Protein AF-A0A843SFL8-F1 (afdb_monomer)

Mean predicted aligned error: 8.89 Å

Sequence (224 aa):
MARTELTMVTLIDLFHKMEDGGISAPAYTRAFVWNKSRIVDLLESIYQGYPIGTILVVEGIPDQFETADVNLSRFPRLKETQYDRYSTLWVIDGLQRLIALYGSLKGDYTDMEVYFDLRQDRFLQKTRAVSDDSVVKMSSLFDYVKFMGLQEKFFQSEHSADLVGSLNQLHRAFIEYQIPLQVVRDVDMNEAVNVFARLNKSGLALSRQEIERAKNQPDPKKPS

Structure (mmCIF, N/CA/C/O backbone):
data_AF-A0A843SFL8-F1
#
_entry.id   AF-A0A843SFL8-F1
#
loop_
_atom_site.group_PDB
_atom_site.id
_atom_site.type_symbol
_atom_site.label_atom_id
_atom_site.label_alt_id
_atom_site.label_comp_id
_atom_site.label_asym_id
_atom_site.label_entity_id
_atom_site.label_seq_id
_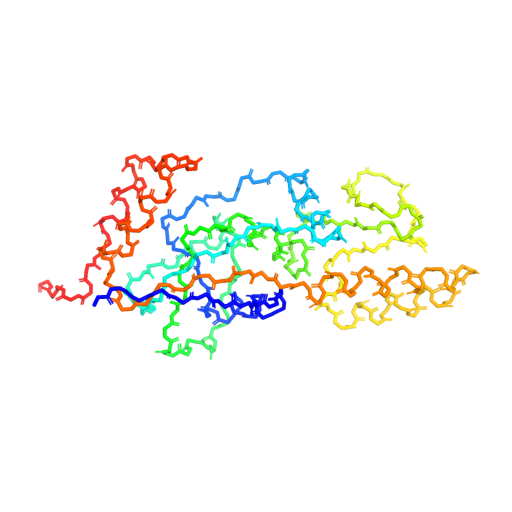atom_site.pdbx_PDB_ins_code
_atom_site.Cartn_x
_atom_site.Cartn_y
_atom_site.Cartn_z
_atom_site.occupancy
_atom_site.B_iso_or_equiv
_atom_site.auth_seq_id
_atom_site.auth_comp_id
_atom_site.auth_asym_id
_atom_site.auth_atom_id
_atom_site.pdbx_PDB_model_num
ATOM 1 N N . MET A 1 1 ? 10.259 -12.736 -28.302 1.00 65.81 1 MET A N 1
ATOM 2 C CA . MET A 1 1 ? 9.042 -11.905 -28.440 1.00 65.81 1 MET A CA 1
ATOM 3 C C . MET A 1 1 ? 8.551 -11.649 -27.037 1.00 65.81 1 MET A C 1
ATOM 5 O O . MET A 1 1 ? 8.507 -12.615 -26.285 1.00 65.81 1 MET A O 1
ATOM 9 N N . ALA A 1 2 ? 8.209 -10.403 -26.706 1.00 78.75 2 ALA A N 1
ATOM 10 C CA . ALA A 1 2 ? 7.705 -10.052 -25.384 1.00 78.75 2 ALA A CA 1
ATOM 11 C C . ALA A 1 2 ? 6.539 -10.965 -24.984 1.00 78.75 2 ALA A C 1
ATOM 13 O O . ALA A 1 2 ? 5.597 -11.152 -25.764 1.00 78.75 2 ALA A O 1
ATOM 14 N N . ARG A 1 3 ? 6.602 -11.521 -23.776 1.00 86.19 3 ARG A N 1
ATOM 15 C CA . ARG A 1 3 ? 5.526 -12.335 -23.212 1.00 86.19 3 ARG A CA 1
ATOM 16 C C . ARG A 1 3 ? 4.860 -11.565 -22.088 1.00 86.19 3 ARG A C 1
ATOM 18 O O . ARG A 1 3 ? 5.530 -10.907 -21.300 1.00 86.19 3 ARG A O 1
ATOM 25 N N . THR A 1 4 ? 3.538 -11.631 -22.016 1.00 88.88 4 THR A N 1
ATOM 26 C CA . THR A 1 4 ? 2.779 -10.962 -20.960 1.00 88.88 4 THR A CA 1
ATOM 27 C C . THR A 1 4 ? 1.970 -11.976 -20.179 1.00 88.88 4 THR A C 1
ATOM 29 O O . THR A 1 4 ? 1.253 -12.788 -20.761 1.00 88.88 4 THR A O 1
ATOM 32 N N . GLU A 1 5 ? 2.088 -11.909 -18.860 1.00 93.00 5 GLU A N 1
ATOM 33 C CA . GLU A 1 5 ? 1.397 -12.772 -17.911 1.00 93.00 5 GLU A CA 1
ATOM 34 C C . GLU A 1 5 ? 0.593 -11.900 -16.946 1.00 93.00 5 GLU A C 1
ATOM 36 O O . GLU A 1 5 ? 1.032 -10.816 -16.568 1.00 93.00 5 GLU A O 1
ATOM 41 N N . LEU A 1 6 ? -0.600 -12.355 -16.569 1.00 94.75 6 LEU A N 1
ATOM 42 C CA . LEU A 1 6 ? -1.435 -11.694 -15.571 1.00 94.75 6 LEU A CA 1
ATOM 43 C C . LEU A 1 6 ? -1.551 -12.612 -14.362 1.00 94.75 6 LEU A C 1
ATOM 45 O O . LEU A 1 6 ? -1.956 -13.766 -14.501 1.00 94.75 6 LEU A O 1
ATOM 49 N N . THR A 1 7 ? -1.205 -12.099 -13.188 1.00 95.19 7 THR A N 1
ATOM 50 C CA . THR A 1 7 ? -1.311 -12.823 -11.920 1.00 95.19 7 THR A CA 1
ATOM 51 C C . THR A 1 7 ? -2.115 -11.998 -10.921 1.00 95.19 7 THR A C 1
ATOM 53 O O . THR A 1 7 ? -2.245 -10.784 -11.071 1.00 95.19 7 THR A O 1
ATOM 56 N N . MET A 1 8 ? -2.680 -12.653 -9.910 1.00 96.56 8 MET A N 1
ATOM 57 C CA . MET A 1 8 ? -3.305 -11.980 -8.772 1.00 96.56 8 MET A CA 1
ATOM 58 C C . MET A 1 8 ? -2.350 -12.070 -7.587 1.00 96.56 8 MET A C 1
ATOM 60 O O . MET A 1 8 ? -1.875 -13.160 -7.268 1.00 96.56 8 MET A O 1
ATOM 64 N N . VAL A 1 9 ? -2.060 -10.939 -6.949 1.00 97.06 9 VAL A N 1
ATOM 65 C CA . VAL A 1 9 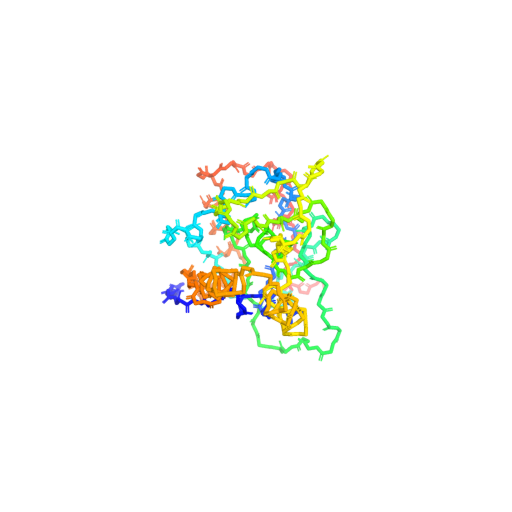? -1.132 -10.861 -5.811 1.00 97.06 9 VAL A CA 1
ATOM 66 C C . VAL A 1 9 ? -1.781 -10.143 -4.641 1.00 97.06 9 VAL A C 1
ATOM 68 O O . VAL A 1 9 ? -2.535 -9.191 -4.838 1.00 97.06 9 VAL A O 1
ATOM 71 N N . THR A 1 10 ? -1.492 -10.588 -3.421 1.00 97.94 10 THR A N 1
ATOM 72 C CA . THR A 1 10 ? -1.982 -9.912 -2.216 1.00 97.94 10 THR A CA 1
ATOM 73 C C . THR A 1 10 ? -1.173 -8.645 -1.928 1.00 97.94 10 THR A C 1
ATOM 75 O O . THR A 1 10 ? -0.044 -8.479 -2.403 1.00 97.94 10 THR A O 1
ATOM 78 N N . LEU A 1 11 ? -1.731 -7.748 -1.109 1.00 97.31 11 LEU A N 1
ATOM 79 C CA . LEU A 1 11 ? -1.004 -6.569 -0.628 1.00 97.31 11 LEU A CA 1
ATOM 80 C C . LEU A 1 11 ? 0.266 -6.949 0.143 1.00 97.31 11 LEU A C 1
ATOM 82 O O . LEU A 1 11 ? 1.311 -6.334 -0.058 1.00 97.31 11 LEU A O 1
ATOM 86 N N . ILE A 1 12 ? 0.200 -7.984 0.988 1.00 95.44 12 ILE A N 1
ATOM 87 C CA . ILE A 1 12 ? 1.350 -8.416 1.787 1.00 95.44 12 ILE A CA 1
ATOM 88 C C . ILE A 1 12 ? 2.483 -8.967 0.907 1.00 95.44 12 ILE A C 1
ATOM 90 O O . ILE A 1 12 ? 3.642 -8.625 1.144 1.00 95.44 12 ILE A O 1
ATOM 94 N N . ASP A 1 13 ? 2.161 -9.730 -0.145 1.00 95.31 13 ASP A N 1
ATOM 95 C CA . ASP A 1 13 ? 3.156 -10.236 -1.102 1.00 95.31 13 ASP A CA 1
ATOM 96 C C . ASP A 1 13 ? 3.835 -9.092 -1.857 1.00 95.31 13 ASP A C 1
ATOM 98 O O . ASP A 1 13 ? 5.056 -9.091 -2.023 1.00 95.31 13 ASP A O 1
ATOM 102 N N . LEU A 1 14 ? 3.057 -8.095 -2.294 1.00 94.75 14 LEU A N 1
ATOM 103 C CA . LEU A 1 14 ? 3.595 -6.896 -2.933 1.00 94.75 14 LEU 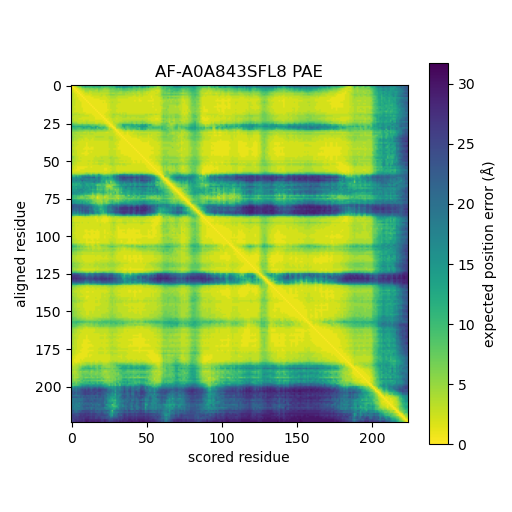A CA 1
ATOM 104 C C . LEU A 1 14 ? 4.522 -6.133 -1.989 1.00 94.75 14 LEU A C 1
ATOM 106 O O . LEU A 1 14 ? 5.618 -5.757 -2.393 1.00 94.75 14 LEU A O 1
ATOM 110 N N . PHE A 1 15 ? 4.124 -5.934 -0.733 1.00 94.06 15 PHE A N 1
ATOM 111 C CA . PHE A 1 15 ? 4.954 -5.216 0.229 1.00 94.06 15 PHE A CA 1
ATOM 112 C C . PHE A 1 15 ? 6.255 -5.952 0.547 1.00 94.06 15 PHE A C 1
ATOM 114 O O . PHE A 1 15 ? 7.294 -5.305 0.630 1.00 94.06 15 PHE A O 1
ATOM 121 N N . HIS A 1 16 ? 6.230 -7.282 0.679 1.00 91.38 16 HIS A N 1
ATOM 122 C CA . HIS A 1 16 ? 7.461 -8.063 0.829 1.00 91.38 16 HIS A CA 1
ATOM 123 C C . HIS A 1 16 ? 8.378 -7.902 -0.383 1.00 91.38 16 HIS A C 1
ATOM 125 O O . HIS A 1 16 ? 9.545 -7.569 -0.199 1.00 91.38 16 HIS A O 1
ATOM 131 N N . LYS A 1 17 ? 7.826 -8.001 -1.600 1.00 90.88 17 LYS A N 1
ATOM 132 C CA . LYS A 1 17 ? 8.580 -7.783 -2.843 1.00 90.88 17 LYS A CA 1
ATOM 133 C C . LYS A 1 17 ? 9.190 -6.385 -2.946 1.00 90.88 17 LYS A C 1
ATOM 135 O O . LYS A 1 17 ? 10.241 -6.207 -3.547 1.00 90.88 17 LYS A O 1
ATOM 140 N N . MET A 1 18 ? 8.527 -5.368 -2.402 1.00 90.44 18 MET A N 1
ATOM 141 C CA . MET A 1 18 ? 9.092 -4.018 -2.352 1.00 90.44 18 MET A CA 1
ATOM 142 C C . MET A 1 18 ? 10.256 -3.934 -1.356 1.00 90.44 18 MET A C 1
ATOM 144 O O . MET A 1 18 ? 11.262 -3.295 -1.642 1.00 90.44 18 MET A O 1
ATOM 148 N N . GLU A 1 19 ? 10.127 -4.559 -0.183 1.00 87.44 19 GLU A N 1
ATOM 149 C CA . GLU A 1 19 ? 11.144 -4.534 0.879 1.00 87.44 19 GLU A CA 1
ATOM 150 C C . GLU A 1 19 ? 12.399 -5.360 0.550 1.00 87.44 19 GLU A C 1
ATOM 152 O O . GLU A 1 19 ? 13.490 -5.023 1.019 1.00 87.44 19 GLU A O 1
ATOM 157 N N . ASP A 1 20 ? 12.247 -6.446 -0.214 1.00 84.69 20 ASP A N 1
ATOM 158 C CA . ASP A 1 20 ? 13.337 -7.347 -0.615 1.00 84.69 20 ASP A CA 1
ATOM 159 C C . ASP A 1 20 ? 13.948 -7.020 -1.992 1.00 84.69 20 ASP A C 1
ATOM 161 O O . ASP A 1 20 ? 15.005 -7.542 -2.328 1.00 84.69 20 ASP A O 1
ATOM 165 N N . GLY A 1 21 ? 13.338 -6.115 -2.766 1.00 81.75 21 GLY A N 1
ATOM 166 C CA . GLY A 1 21 ? 13.818 -5.718 -4.096 1.00 81.75 21 GLY A CA 1
ATOM 167 C C . GLY A 1 21 ? 13.339 -6.593 -5.252 1.00 81.75 21 GLY A C 1
ATOM 168 O O . GLY A 1 21 ? 13.756 -6.385 -6.395 1.00 81.75 21 GLY A O 1
ATOM 169 N N . GLY A 1 22 ? 12.426 -7.532 -4.996 1.00 87.06 22 GLY A N 1
ATOM 170 C CA . GLY A 1 22 ? 11.709 -8.272 -6.028 1.00 87.06 22 GLY A CA 1
ATOM 171 C C . GLY A 1 22 ? 10.821 -7.378 -6.902 1.00 87.06 22 GLY A C 1
ATOM 172 O O . GLY A 1 22 ? 10.576 -7.712 -8.060 1.00 87.06 22 GLY A O 1
ATOM 173 N N . ILE A 1 23 ? 10.364 -6.232 -6.385 1.00 89.56 23 ILE A N 1
ATOM 174 C CA . ILE A 1 23 ? 9.743 -5.136 -7.139 1.00 89.56 23 ILE A CA 1
ATOM 175 C C . ILE A 1 23 ? 10.489 -3.840 -6.824 1.00 89.56 23 ILE A C 1
ATOM 177 O O . ILE A 1 23 ? 10.683 -3.522 -5.655 1.00 89.56 23 ILE A O 1
ATOM 181 N N . SER A 1 24 ? 10.817 -3.055 -7.854 1.00 86.50 24 SER A N 1
ATOM 182 C CA . SER A 1 24 ? 11.538 -1.785 -7.706 1.00 86.50 24 SER A CA 1
ATOM 183 C C . SER A 1 24 ? 10.987 -0.676 -8.599 1.00 86.50 24 SER A C 1
ATOM 185 O O . SER A 1 24 ? 10.403 -0.908 -9.662 1.00 86.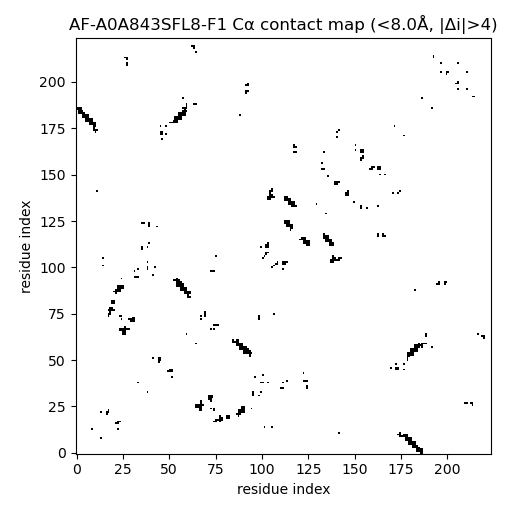50 24 SER A O 1
ATOM 187 N N . ALA A 1 25 ? 11.200 0.566 -8.167 1.00 83.94 25 ALA A N 1
ATOM 188 C CA . ALA A 1 25 ? 10.910 1.759 -8.951 1.00 83.94 25 ALA A CA 1
ATOM 189 C C . ALA A 1 25 ? 12.122 2.133 -9.833 1.00 83.94 25 ALA A C 1
ATOM 191 O O . ALA A 1 25 ? 13.221 2.295 -9.296 1.00 83.94 25 ALA A O 1
ATOM 192 N N . PRO A 1 26 ? 11.960 2.314 -11.159 1.00 76.44 26 PRO A N 1
ATOM 193 C CA . PRO A 1 26 ? 13.064 2.738 -12.021 1.00 76.44 26 PRO A CA 1
ATOM 194 C C . PRO A 1 26 ? 13.515 4.184 -11.746 1.00 76.44 26 PRO A C 1
ATOM 196 O O . PRO A 1 26 ? 12.722 5.028 -11.333 1.00 76.44 26 PRO A O 1
ATOM 199 N N . ALA A 1 27 ? 14.777 4.521 -12.023 1.00 70.19 27 ALA A N 1
ATOM 200 C CA . ALA A 1 27 ? 15.340 5.849 -11.732 1.00 70.19 27 ALA A CA 1
ATOM 201 C C . ALA A 1 27 ? 14.654 7.032 -12.436 1.00 70.19 27 ALA A C 1
ATOM 203 O O . ALA A 1 27 ? 14.680 8.157 -11.941 1.00 70.19 27 ALA A O 1
ATOM 204 N N . TYR A 1 28 ? 13.992 6.794 -13.567 1.00 66.50 28 TYR A N 1
ATOM 205 C CA . TYR A 1 28 ? 13.218 7.797 -14.308 1.00 66.50 28 TYR A CA 1
ATOM 206 C C . TYR A 1 28 ? 11.774 7.950 -13.793 1.00 66.50 28 TYR A C 1
ATOM 208 O O . TYR A 1 28 ? 10.894 8.446 -14.502 1.00 66.50 28 TYR A O 1
ATOM 216 N N . THR A 1 29 ? 11.508 7.516 -12.562 1.00 68.56 29 THR A N 1
ATOM 217 C CA . THR A 1 29 ? 10.207 7.691 -11.918 1.00 68.56 29 THR A CA 1
ATOM 218 C C . THR A 1 29 ? 10.003 9.108 -11.413 1.00 68.56 29 THR A C 1
ATOM 220 O O . THR A 1 29 ? 10.932 9.831 -11.052 1.00 68.56 29 THR A O 1
ATOM 223 N N . ARG A 1 30 ? 8.736 9.523 -11.405 1.00 72.38 30 ARG A N 1
ATOM 224 C CA . ARG A 1 30 ? 8.342 10.819 -10.860 1.00 72.38 30 ARG A CA 1
ATOM 225 C C . ARG A 1 30 ? 8.353 10.770 -9.344 1.00 72.38 30 ARG A C 1
ATOM 227 O O . ARG A 1 30 ? 8.026 9.740 -8.756 1.00 72.38 30 ARG A O 1
ATOM 234 N N . ALA A 1 31 ? 8.626 11.923 -8.739 1.00 80.19 31 ALA A N 1
ATOM 235 C CA . ALA A 1 31 ? 8.384 12.118 -7.319 1.00 80.19 31 ALA A CA 1
ATOM 236 C C . ALA A 1 31 ? 6.943 11.721 -6.956 1.00 80.19 31 ALA A C 1
ATOM 238 O O . ALA A 1 31 ? 6.016 11.817 -7.771 1.00 80.19 31 ALA A O 1
ATOM 239 N N . PHE A 1 32 ? 6.746 11.268 -5.723 1.00 86.56 32 PHE A N 1
ATOM 240 C CA . PHE A 1 32 ? 5.404 11.048 -5.199 1.00 86.56 32 PHE A CA 1
ATOM 241 C C . PHE A 1 32 ? 4.639 12.379 -5.097 1.00 86.56 32 PHE A C 1
ATOM 243 O O . PHE A 1 32 ? 5.146 13.338 -4.518 1.00 86.56 32 PHE A O 1
ATOM 250 N N . VAL A 1 33 ? 3.433 12.446 -5.672 1.00 88.44 33 VAL A N 1
ATOM 251 C CA . VAL A 1 33 ? 2.624 13.684 -5.761 1.00 88.44 33 VAL A CA 1
ATOM 252 C C . VAL A 1 33 ? 1.196 13.532 -5.235 1.00 88.44 33 VAL A C 1
ATOM 254 O O . VAL A 1 33 ? 0.402 14.469 -5.321 1.00 88.44 33 VAL A O 1
ATOM 257 N N . TRP A 1 34 ? 0.814 12.357 -4.733 1.00 92.00 34 TRP A N 1
ATOM 258 C CA . TRP A 1 34 ? -0.534 12.163 -4.202 1.00 92.00 34 TRP A CA 1
ATOM 259 C C . TRP A 1 34 ? -0.695 12.859 -2.853 1.00 92.00 34 TRP A C 1
ATOM 261 O O . TRP A 1 34 ? 0.150 12.753 -1.968 1.00 92.00 34 TRP A O 1
ATOM 271 N N . ASN A 1 35 ? -1.818 13.557 -2.695 1.00 91.56 35 ASN A N 1
ATOM 272 C CA . ASN A 1 35 ? -2.226 14.102 -1.410 1.00 91.56 35 ASN A CA 1
ATOM 273 C C . ASN A 1 35 ? -2.964 13.040 -0.579 1.00 91.56 35 ASN A C 1
ATOM 275 O O . ASN A 1 35 ? -3.369 11.989 -1.079 1.00 91.56 35 ASN A O 1
ATOM 279 N N . LYS A 1 36 ? -3.191 13.356 0.695 1.00 92.00 36 LYS A N 1
ATOM 280 C CA . LYS A 1 36 ? -3.822 12.447 1.653 1.00 92.00 36 LYS A CA 1
ATOM 281 C C . LYS A 1 36 ? -5.258 12.049 1.290 1.00 92.00 36 LYS A C 1
ATOM 283 O O . LYS A 1 36 ? -5.641 10.915 1.549 1.00 92.00 36 LYS A O 1
ATOM 288 N N . SER A 1 37 ? -6.020 12.933 0.640 1.00 93.50 37 SER A N 1
ATOM 289 C CA . SER A 1 37 ? -7.368 12.609 0.148 1.00 93.50 37 SER A CA 1
ATOM 290 C C . SER A 1 37 ? -7.332 11.480 -0.867 1.00 93.50 37 SER A C 1
ATOM 292 O O . SER A 1 37 ? -8.055 10.508 -0.721 1.00 93.50 37 SER A O 1
ATOM 294 N N . ARG A 1 38 ? -6.415 11.550 -1.834 1.00 95.75 38 ARG A N 1
ATOM 295 C CA . ARG A 1 38 ? -6.290 10.519 -2.865 1.00 95.75 38 ARG A CA 1
ATOM 296 C C . ARG A 1 38 ? -5.825 9.172 -2.304 1.00 95.75 38 ARG A C 1
ATOM 298 O O . ARG A 1 38 ? -6.172 8.128 -2.846 1.00 95.75 38 ARG A O 1
ATOM 305 N N . ILE A 1 39 ? -5.038 9.192 -1.225 1.00 96.50 39 ILE A N 1
ATOM 306 C CA . ILE A 1 39 ? -4.683 7.978 -0.474 1.00 96.50 39 ILE A CA 1
ATOM 307 C C . ILE A 1 39 ? -5.937 7.395 0.190 1.00 96.50 39 ILE A C 1
ATOM 309 O O . ILE A 1 39 ? -6.163 6.195 0.090 1.00 96.50 39 ILE A O 1
ATOM 313 N N . VAL A 1 40 ? -6.774 8.227 0.818 1.00 96.94 40 VAL A N 1
ATOM 314 C CA . VAL A 1 40 ? -8.043 7.780 1.413 1.00 96.94 40 VAL A CA 1
ATOM 315 C C . VAL A 1 40 ? -8.981 7.183 0.364 1.00 96.94 40 VAL A C 1
ATOM 317 O O . VAL A 1 40 ? -9.441 6.069 0.578 1.00 96.94 40 VAL A O 1
ATOM 320 N N . ASP A 1 41 ? -9.177 7.836 -0.785 1.00 97.56 41 ASP A N 1
ATOM 321 C CA . ASP A 1 41 ? -10.036 7.323 -1.867 1.00 97.56 41 ASP A CA 1
ATOM 322 C C . ASP A 1 41 ? -9.583 5.925 -2.346 1.00 97.56 41 ASP A C 1
ATOM 324 O O . ASP A 1 41 ? -10.393 5.051 -2.675 1.00 97.56 41 ASP A O 1
ATOM 328 N N . LEU A 1 42 ? -8.264 5.690 -2.372 1.00 98.31 42 LEU A N 1
ATOM 329 C CA . LEU A 1 42 ? -7.679 4.396 -2.724 1.00 98.31 42 LEU A CA 1
ATOM 330 C C . LEU A 1 42 ? -7.982 3.320 -1.673 1.00 98.31 42 LEU A C 1
ATOM 332 O O . LEU A 1 42 ? -8.353 2.203 -2.031 1.00 98.31 42 LEU A O 1
ATOM 336 N N . LEU A 1 43 ? -7.819 3.645 -0.388 1.00 98.44 43 LEU A N 1
ATOM 337 C CA . LEU A 1 43 ? -8.110 2.719 0.709 1.00 98.44 43 LEU A CA 1
ATOM 338 C C . LEU A 1 43 ? -9.612 2.435 0.824 1.00 98.44 43 LEU A C 1
ATOM 340 O O . LEU A 1 43 ? -9.998 1.299 1.086 1.00 98.44 43 LEU A O 1
ATOM 344 N N . GLU A 1 44 ? -10.453 3.433 0.566 1.00 98.38 44 GLU A N 1
ATOM 345 C CA . GLU A 1 44 ? -11.906 3.283 0.518 1.00 98.38 44 GLU A CA 1
ATOM 346 C C . GLU A 1 44 ? -12.332 2.361 -0.626 1.00 98.38 44 GLU A C 1
ATOM 348 O O . GLU A 1 44 ? -13.150 1.469 -0.421 1.00 98.38 44 GLU A O 1
ATOM 353 N N . SER A 1 45 ? -11.697 2.477 -1.795 1.00 98.44 45 SER A N 1
ATOM 354 C CA . SER A 1 45 ? -11.923 1.545 -2.906 1.00 98.44 45 SER A CA 1
ATOM 355 C C . SER A 1 45 ? -11.606 0.096 -2.518 1.00 98.44 45 SER A C 1
ATOM 357 O O . SER A 1 45 ? -12.390 -0.795 -2.832 1.00 98.44 45 SER A O 1
ATOM 359 N N . ILE A 1 46 ? -10.502 -0.148 -1.798 1.00 98.44 46 ILE A N 1
ATOM 360 C CA . ILE A 1 46 ? -10.163 -1.488 -1.283 1.00 98.44 46 ILE A CA 1
ATOM 361 C C . ILE A 1 46 ? -11.216 -1.965 -0.285 1.00 98.44 46 ILE A C 1
ATOM 363 O O . ILE A 1 46 ? -11.709 -3.083 -0.407 1.00 98.44 46 ILE A O 1
ATOM 367 N N . TYR A 1 47 ? -11.584 -1.109 0.669 1.00 98.44 47 TYR A N 1
ATOM 368 C CA . TYR A 1 47 ? -12.547 -1.449 1.710 1.00 98.44 47 TYR A CA 1
ATOM 369 C C . TYR A 1 47 ? -13.921 -1.838 1.143 1.00 98.44 47 TYR A C 1
ATOM 371 O O . TYR A 1 47 ? -14.536 -2.789 1.616 1.00 98.44 47 TYR A O 1
ATOM 379 N N . GLN A 1 48 ? 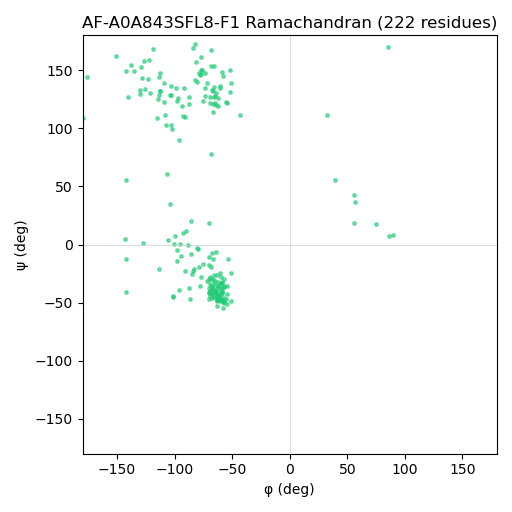-14.361 -1.161 0.079 1.00 97.56 48 GLN A N 1
ATOM 380 C CA . GLN A 1 48 ? -15.608 -1.454 -0.637 1.00 97.56 48 GLN A CA 1
ATOM 381 C C . GLN A 1 48 ? -15.493 -2.624 -1.637 1.00 97.56 48 GLN A C 1
ATOM 383 O O . GLN A 1 48 ? -16.477 -2.989 -2.280 1.00 97.56 48 GLN A O 1
ATOM 388 N N . GLY A 1 49 ? -14.305 -3.216 -1.809 1.00 96.25 49 GLY A N 1
ATOM 389 C CA . GLY A 1 49 ? -14.068 -4.301 -2.767 1.00 96.25 49 GLY A CA 1
ATOM 390 C C . GLY A 1 49 ? -14.009 -3.854 -4.233 1.00 96.25 49 GLY A C 1
ATOM 391 O O . GLY A 1 49 ? -14.137 -4.677 -5.140 1.00 96.25 49 GLY A O 1
ATOM 392 N N . TYR A 1 50 ? -13.815 -2.561 -4.497 1.00 97.56 50 TYR A N 1
ATOM 393 C CA . TYR A 1 50 ? -13.682 -2.028 -5.850 1.00 97.56 50 TYR A CA 1
ATOM 394 C C . TYR A 1 50 ? -12.284 -2.285 -6.423 1.00 97.56 50 TYR A C 1
ATOM 396 O O . TYR A 1 50 ? -11.290 -2.249 -5.691 1.00 97.56 50 TYR A O 1
ATOM 404 N N . PRO A 1 51 ? -12.158 -2.521 -7.743 1.00 93.94 51 PRO A N 1
ATOM 405 C CA . PRO A 1 51 ? -10.859 -2.692 -8.374 1.00 93.94 51 PRO A CA 1
ATOM 406 C C . PRO A 1 51 ? -10.087 -1.369 -8.387 1.00 93.94 51 PRO A C 1
ATOM 408 O O . PRO A 1 51 ? -10.550 -0.372 -8.936 1.00 93.94 51 PRO A O 1
ATOM 411 N N . ILE A 1 52 ? -8.858 -1.377 -7.871 1.00 96.38 52 ILE A N 1
ATOM 412 C CA . ILE A 1 52 ? -7.971 -0.201 -7.898 1.00 96.38 52 ILE A CA 1
ATOM 413 C C . ILE A 1 52 ? -7.078 -0.134 -9.145 1.00 96.38 52 ILE A C 1
ATOM 415 O O . ILE A 1 52 ? -6.138 0.661 -9.190 1.00 96.38 52 ILE A O 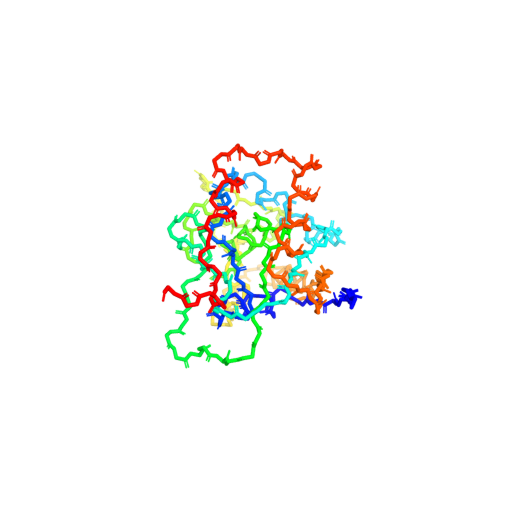1
ATOM 419 N N . GLY A 1 53 ? -7.360 -0.971 -10.149 1.00 92.88 53 GLY A N 1
ATOM 420 C CA . GLY A 1 53 ? -6.603 -1.121 -11.393 1.00 92.88 53 GLY A CA 1
ATOM 421 C C . GLY A 1 53 ? -5.415 -2.084 -11.294 1.00 92.88 53 GLY A C 1
ATOM 422 O O . GLY A 1 53 ? -4.998 -2.489 -10.214 1.00 92.88 53 GLY A O 1
ATOM 423 N N . THR A 1 54 ? -4.827 -2.406 -12.442 1.00 94.00 54 THR A N 1
ATOM 424 C CA . THR A 1 54 ? -3.672 -3.312 -12.574 1.00 94.00 54 THR A CA 1
ATOM 425 C C . THR A 1 54 ? -2.365 -2.608 -12.204 1.00 94.00 54 THR A C 1
ATOM 427 O O . THR A 1 54 ? -2.234 -1.406 -12.439 1.00 94.00 54 THR A O 1
ATOM 430 N N . ILE A 1 55 ? -1.395 -3.332 -11.647 1.00 94.44 55 ILE A N 1
ATOM 431 C CA . ILE A 1 55 ? 0.008 -2.899 -11.569 1.00 94.44 55 ILE A CA 1
ATOM 432 C C . ILE A 1 55 ? 0.753 -3.543 -12.733 1.00 94.44 55 ILE A C 1
ATOM 434 O O . ILE A 1 55 ? 0.690 -4.758 -12.904 1.00 94.44 55 ILE A O 1
ATOM 438 N N . LEU A 1 56 ? 1.443 -2.739 -13.539 1.00 91.75 56 LEU A N 1
ATOM 439 C CA . LEU A 1 56 ? 2.241 -3.245 -14.652 1.00 91.75 56 LEU A CA 1
ATOM 440 C C . LEU A 1 56 ? 3.717 -3.201 -14.289 1.00 91.75 56 LEU A C 1
ATOM 442 O O . LEU A 1 56 ? 4.238 -2.146 -13.918 1.00 91.75 56 LEU A O 1
ATOM 446 N N . VAL A 1 57 ? 4.389 -4.329 -14.476 1.00 91.31 57 VAL A N 1
ATOM 447 C CA . VAL A 1 57 ? 5.824 -4.473 -14.255 1.00 91.31 57 VAL A CA 1
ATOM 448 C C . VAL A 1 57 ? 6.509 -5.108 -15.459 1.00 91.31 57 VAL A C 1
ATOM 450 O O . VAL A 1 57 ? 5.909 -5.885 -16.203 1.00 91.31 57 VAL A O 1
ATOM 453 N N . VAL A 1 58 ? 7.785 -4.786 -15.631 1.00 88.00 58 VAL A N 1
ATOM 454 C CA . VAL A 1 58 ? 8.685 -5.453 -16.575 1.00 88.00 58 VAL A CA 1
ATOM 455 C C . VAL A 1 58 ? 9.741 -6.212 -15.787 1.00 88.00 58 VAL A C 1
ATOM 457 O O . VAL A 1 58 ? 10.350 -5.664 -14.874 1.00 88.00 58 VAL A O 1
ATOM 460 N N . GLU A 1 59 ? 9.965 -7.468 -16.142 1.00 86.50 59 GLU A N 1
ATOM 461 C CA . GLU A 1 59 ? 11.071 -8.252 -15.610 1.00 86.50 59 GLU A CA 1
ATOM 462 C C . GLU A 1 59 ? 12.402 -7.790 -16.220 1.00 86.50 59 GLU A C 1
ATOM 464 O O . GLU A 1 59 ? 12.533 -7.703 -17.440 1.00 86.50 59 GLU A O 1
ATOM 469 N N . GLY A 1 60 ? 13.391 -7.495 -15.375 1.00 73.94 60 GLY A N 1
ATOM 470 C CA . GLY A 1 60 ? 14.718 -7.053 -15.801 1.00 73.94 60 GLY A CA 1
ATOM 471 C C . GLY A 1 60 ? 15.816 -7.449 -14.818 1.00 73.94 60 GLY A C 1
ATOM 472 O O . GLY A 1 60 ? 15.556 -7.776 -13.661 1.00 73.94 60 GLY A O 1
ATOM 473 N N . ILE A 1 61 ? 17.071 -7.422 -15.266 1.00 62.84 61 ILE A N 1
ATOM 474 C CA . ILE A 1 61 ? 18.226 -7.725 -14.403 1.00 62.84 61 ILE A CA 1
ATOM 475 C C . ILE A 1 61 ? 18.569 -6.468 -13.573 1.00 62.84 61 ILE A C 1
ATOM 477 O O . ILE A 1 61 ? 18.534 -5.376 -14.142 1.00 62.84 61 ILE A O 1
ATOM 481 N N . PRO A 1 62 ? 18.919 -6.581 -12.273 1.00 53.56 62 PRO A N 1
ATOM 482 C CA . PRO A 1 62 ? 19.257 -5.442 -11.403 1.00 53.56 62 PRO A CA 1
ATOM 483 C C . PRO A 1 62 ? 20.315 -4.464 -11.953 1.00 53.56 62 PRO A C 1
ATOM 485 O O . PRO A 1 62 ? 20.285 -3.290 -11.608 1.00 53.56 62 PRO A O 1
ATOM 488 N N . ASP A 1 63 ? 21.185 -4.912 -12.867 1.00 53.38 63 ASP A N 1
ATOM 489 C CA . ASP A 1 63 ? 22.225 -4.089 -13.513 1.00 53.38 63 ASP A CA 1
ATOM 490 C C . ASP A 1 63 ? 21.757 -3.372 -14.800 1.00 53.38 63 ASP A C 1
ATOM 492 O O . ASP A 1 63 ? 22.539 -2.686 -15.454 1.00 53.38 63 ASP A O 1
ATOM 496 N N . GLN A 1 64 ? 20.496 -3.553 -15.210 1.00 53.91 64 GLN A N 1
ATOM 497 C CA . GLN A 1 64 ? 19.924 -2.930 -16.415 1.00 53.91 64 GLN A CA 1
ATOM 498 C C . GLN A 1 64 ? 19.114 -1.669 -16.118 1.00 53.91 64 GLN A C 1
ATOM 500 O O . GLN A 1 64 ? 18.800 -0.920 -17.037 1.00 53.91 64 GLN A O 1
ATOM 505 N N . PHE A 1 65 ? 18.761 -1.427 -14.857 1.00 54.94 65 PHE A N 1
ATOM 506 C CA . PHE A 1 65 ? 17.997 -0.255 -14.461 1.00 54.94 65 PHE A CA 1
ATOM 507 C C . PHE A 1 65 ? 18.546 0.273 -13.141 1.00 54.94 65 PHE A C 1
ATOM 509 O O . PHE A 1 65 ? 18.646 -0.449 -12.153 1.00 54.94 65 PHE A O 1
ATOM 516 N N . GLU A 1 66 ? 18.875 1.559 -13.101 1.00 61.00 66 GLU A N 1
ATOM 517 C CA . GLU A 1 66 ? 19.168 2.211 -11.829 1.00 61.00 66 GLU A CA 1
ATOM 518 C C . GLU A 1 66 ? 17.894 2.256 -10.973 1.00 61.00 66 GLU A C 1
ATOM 520 O O . GLU A 1 66 ? 16.806 2.594 -11.456 1.00 61.00 66 GLU A O 1
ATOM 525 N N . THR A 1 67 ? 18.034 1.933 -9.687 1.00 61.00 67 THR A N 1
ATOM 526 C CA . THR A 1 67 ? 16.941 2.066 -8.718 1.00 61.00 67 THR A CA 1
ATOM 527 C C . THR A 1 67 ? 16.700 3.543 -8.428 1.00 61.00 67 THR A C 1
ATOM 529 O O . THR A 1 67 ? 17.646 4.322 -8.299 1.00 61.00 67 THR A O 1
ATOM 532 N N . ALA A 1 68 ? 15.434 3.947 -8.333 1.00 61.44 68 ALA A N 1
ATOM 533 C CA . ALA A 1 68 ? 15.089 5.313 -7.971 1.00 61.44 68 ALA A CA 1
ATOM 534 C C . ALA A 1 68 ? 15.664 5.711 -6.608 1.00 61.44 68 ALA A C 1
ATOM 536 O O . ALA A 1 68 ? 15.691 4.912 -5.671 1.00 61.44 68 ALA A O 1
ATOM 537 N N . ASP A 1 69 ? 16.051 6.982 -6.476 1.00 64.31 69 ASP A N 1
ATOM 538 C CA . ASP A 1 69 ? 16.404 7.549 -5.177 1.00 64.31 69 ASP A CA 1
ATOM 539 C C . ASP A 1 69 ? 15.225 7.353 -4.214 1.00 64.31 69 ASP A C 1
ATOM 541 O O . ASP A 1 69 ? 14.096 7.773 -4.482 1.00 64.31 69 ASP A O 1
ATOM 545 N N . VAL A 1 70 ? 15.484 6.690 -3.092 1.00 61.06 70 VAL A N 1
ATOM 546 C CA . VAL A 1 70 ? 14.514 6.375 -2.035 1.00 61.06 70 VAL A CA 1
ATOM 547 C C . VAL A 1 70 ? 13.855 7.646 -1.492 1.00 61.06 70 VAL A C 1
ATOM 549 O O . VAL A 1 70 ? 12.658 7.655 -1.205 1.00 61.06 70 VAL A O 1
ATOM 552 N N . ASN A 1 71 ? 14.601 8.749 -1.397 1.00 60.41 71 ASN A N 1
ATOM 553 C CA . ASN A 1 71 ? 14.077 10.025 -0.910 1.00 60.41 71 ASN A CA 1
ATOM 554 C C . ASN A 1 71 ? 13.091 10.656 -1.905 1.00 60.41 71 ASN A C 1
ATOM 556 O O . ASN A 1 71 ? 12.164 11.360 -1.497 1.00 60.41 71 ASN A O 1
ATOM 560 N N . LEU A 1 72 ? 13.276 10.389 -3.202 1.00 62.66 72 LEU A N 1
ATOM 561 C CA . LEU A 1 72 ? 12.433 10.898 -4.283 1.00 62.66 72 LEU A CA 1
ATOM 562 C C . LEU A 1 72 ? 11.214 9.996 -4.529 1.00 62.66 72 LEU A C 1
ATOM 564 O O . LEU A 1 72 ? 10.088 10.478 -4.657 1.00 62.66 72 LEU A O 1
ATOM 568 N N . SER A 1 73 ? 11.450 8.688 -4.596 1.00 64.31 73 SER A N 1
ATOM 569 C CA . SER A 1 73 ? 10.453 7.676 -4.947 1.00 64.31 73 SER A CA 1
ATOM 570 C C . SER A 1 73 ? 9.587 7.248 -3.771 1.00 64.31 73 SER A C 1
ATOM 572 O O . SER A 1 73 ? 8.507 6.720 -4.005 1.00 64.31 73 SER A O 1
ATOM 574 N N . ARG A 1 74 ? 10.032 7.455 -2.520 1.00 76.88 74 ARG A N 1
ATOM 575 C CA . ARG A 1 74 ? 9.364 6.938 -1.310 1.00 76.88 74 ARG A CA 1
ATOM 576 C C . ARG A 1 74 ? 9.182 5.407 -1.338 1.00 76.88 74 ARG A C 1
ATOM 578 O O . ARG A 1 74 ? 8.358 4.878 -0.602 1.00 76.88 74 ARG A O 1
ATOM 585 N N . PHE A 1 75 ? 9.935 4.701 -2.184 1.00 78.81 75 PHE A N 1
ATOM 586 C CA . PHE A 1 75 ? 10.021 3.242 -2.172 1.00 78.81 75 PHE A CA 1
ATOM 587 C C . PHE A 1 75 ? 10.857 2.795 -0.962 1.00 78.81 75 PHE A C 1
ATOM 589 O O . PHE A 1 75 ? 11.757 3.538 -0.559 1.00 78.81 75 PHE A O 1
ATOM 596 N N . PRO A 1 76 ? 10.590 1.631 -0.343 1.00 78.12 76 PRO A N 1
ATOM 597 C CA . PRO A 1 76 ? 11.406 1.156 0.769 1.00 78.12 76 PRO A CA 1
ATOM 598 C C . PRO A 1 76 ? 12.876 0.981 0.378 1.00 78.12 76 PRO A C 1
ATOM 600 O O . PRO A 1 76 ? 13.205 0.641 -0.757 1.00 78.12 76 PRO A O 1
ATOM 603 N N . ARG A 1 77 ? 13.772 1.201 1.350 1.00 68.69 77 ARG A N 1
ATOM 604 C CA . ARG A 1 77 ? 15.182 0.828 1.197 1.00 68.69 77 ARG A CA 1
ATOM 605 C C . ARG A 1 77 ? 15.282 -0.690 1.147 1.00 68.69 77 ARG A C 1
ATOM 607 O O . ARG A 1 77 ? 14.726 -1.363 2.013 1.00 68.69 77 ARG A O 1
ATOM 614 N N . LEU A 1 78 ? 16.041 -1.192 0.181 1.00 68.75 78 LEU A N 1
ATOM 615 C CA . LEU A 1 78 ? 16.363 -2.609 0.089 1.00 68.75 78 LEU A CA 1
ATOM 616 C C . LEU A 1 78 ? 17.117 -3.048 1.345 1.00 68.75 78 LEU A C 1
ATOM 618 O O . LEU A 1 78 ? 18.031 -2.357 1.806 1.00 68.75 78 LEU A O 1
ATOM 622 N N . LYS A 1 79 ? 16.755 -4.206 1.894 1.00 64.69 79 LYS A N 1
ATOM 623 C CA . LYS A 1 79 ? 17.576 -4.855 2.920 1.00 64.69 79 LYS A CA 1
ATOM 624 C C . LYS A 1 79 ? 18.885 -5.296 2.252 1.00 64.69 79 LYS A C 1
ATOM 626 O O . LYS A 1 79 ? 18.852 -6.077 1.308 1.00 64.69 79 LYS A O 1
ATOM 631 N N . GLU A 1 80 ? 20.029 -4.807 2.741 1.00 54.31 80 GLU A N 1
ATOM 632 C CA . GLU A 1 80 ? 21.377 -5.019 2.162 1.00 54.31 80 GLU A CA 1
ATOM 633 C C . GLU A 1 80 ? 21.761 -6.496 1.926 1.00 54.31 80 GLU A C 1
ATOM 635 O O . GLU A 1 80 ? 22.737 -6.780 1.237 1.00 54.31 80 GLU A O 1
ATOM 640 N N . THR A 1 81 ? 21.011 -7.454 2.477 1.00 48.19 81 THR A N 1
ATOM 641 C CA . THR A 1 81 ? 21.367 -8.875 2.510 1.00 48.19 81 THR A CA 1
ATOM 642 C C . THR A 1 81 ? 20.684 -9.762 1.469 1.00 48.19 81 THR A C 1
ATOM 644 O O . THR A 1 81 ? 20.964 -10.959 1.463 1.00 48.19 81 THR A O 1
ATOM 647 N N . GLN A 1 82 ? 19.824 -9.245 0.584 1.00 47.91 82 GLN A N 1
ATOM 648 C CA . GLN A 1 82 ? 19.091 -10.093 -0.372 1.00 47.91 82 GLN A CA 1
ATOM 649 C C . GLN A 1 82 ? 18.935 -9.460 -1.760 1.00 47.91 82 GLN A C 1
ATOM 651 O O . GLN A 1 82 ? 17.838 -9.408 -2.302 1.00 47.91 82 GLN A O 1
ATOM 656 N N . TYR A 1 83 ? 20.043 -9.065 -2.399 1.00 48.00 83 TYR A N 1
ATOM 657 C CA . TYR A 1 83 ? 20.069 -9.111 -3.867 1.00 48.00 83 TYR A CA 1
ATOM 658 C C . TYR A 1 83 ? 20.044 -10.581 -4.280 1.00 48.00 83 TYR A C 1
ATOM 660 O O . TYR A 1 83 ? 21.079 -11.179 -4.595 1.00 48.00 83 TYR A O 1
ATOM 668 N N . ASP A 1 84 ? 18.867 -11.195 -4.215 1.00 47.81 84 ASP A N 1
ATOM 669 C CA . ASP A 1 84 ? 18.680 -12.459 -4.889 1.00 47.81 84 ASP A CA 1
ATOM 670 C C . ASP A 1 84 ? 18.848 -12.153 -6.379 1.00 47.81 84 ASP A C 1
ATOM 672 O O . ASP A 1 84 ? 18.190 -11.277 -6.939 1.00 47.81 84 ASP A O 1
ATOM 676 N N . ARG A 1 85 ? 19.823 -12.800 -7.021 1.00 50.38 85 ARG A N 1
ATOM 677 C CA . ARG A 1 85 ? 20.256 -12.504 -8.404 1.00 50.38 85 ARG A CA 1
ATOM 678 C C . ARG A 1 85 ? 19.216 -12.920 -9.454 1.00 50.38 85 ARG A C 1
ATOM 680 O O . ARG A 1 85 ? 19.542 -13.078 -10.629 1.00 50.38 85 ARG A O 1
ATOM 687 N N . TYR A 1 86 ? 17.976 -13.123 -9.027 1.00 54.78 86 TYR A N 1
ATOM 688 C CA . TYR A 1 86 ? 16.838 -13.525 -9.823 1.00 54.78 86 TYR A CA 1
ATOM 689 C C . TYR A 1 86 ? 15.988 -12.279 -10.069 1.00 54.78 86 TYR A C 1
ATOM 691 O O . TYR A 1 86 ? 15.264 -11.841 -9.189 1.00 54.78 86 TYR A O 1
ATOM 699 N N . SER A 1 87 ? 16.155 -11.693 -11.258 1.00 70.31 87 SER A N 1
ATOM 700 C CA . SER A 1 87 ? 15.213 -10.789 -11.940 1.00 70.31 87 SER A CA 1
ATOM 701 C C . SER A 1 87 ? 14.327 -9.874 -11.065 1.00 70.31 87 SER A C 1
ATOM 703 O O . SER A 1 87 ? 13.346 -10.310 -10.462 1.00 70.31 87 SER A O 1
ATOM 705 N N . THR A 1 88 ? 14.578 -8.569 -11.109 1.00 83.25 88 THR A N 1
ATOM 706 C CA . THR A 1 88 ? 13.721 -7.552 -10.485 1.00 83.25 88 THR A CA 1
ATOM 707 C C . THR A 1 88 ? 12.534 -7.209 -11.384 1.00 83.25 88 THR A C 1
ATOM 709 O O . THR A 1 88 ? 12.667 -7.094 -12.605 1.00 83.25 88 THR A O 1
ATOM 712 N N . LEU A 1 89 ? 11.367 -6.990 -10.779 1.00 88.75 89 LEU A N 1
ATOM 713 C CA . LEU A 1 89 ? 10.185 -6.463 -11.454 1.00 88.75 89 LEU A CA 1
ATOM 714 C C . LEU A 1 89 ? 10.156 -4.931 -11.357 1.00 88.75 89 LEU A C 1
ATOM 716 O O . LEU A 1 89 ? 9.916 -4.352 -10.299 1.00 88.75 89 LEU A O 1
ATOM 720 N N . TRP A 1 90 ? 10.376 -4.258 -12.478 1.00 86.75 90 TRP A N 1
ATOM 721 C CA . TRP A 1 90 ? 10.412 -2.802 -12.568 1.00 86.75 90 TRP A CA 1
ATOM 722 C C . TRP A 1 90 ? 9.018 -2.241 -12.806 1.00 86.75 90 TRP A C 1
ATOM 724 O O . TRP A 1 90 ? 8.372 -2.577 -13.799 1.00 86.75 90 TRP A O 1
ATOM 734 N N . VAL A 1 91 ? 8.544 -1.378 -11.904 1.00 88.56 91 VAL A N 1
ATOM 735 C CA . VAL A 1 91 ? 7.201 -0.788 -11.998 1.00 88.56 91 VAL A CA 1
ATOM 736 C C . VAL A 1 91 ? 7.118 0.181 -13.173 1.00 88.56 91 VAL A C 1
ATOM 738 O O . VAL A 1 91 ? 7.833 1.182 -13.226 1.00 88.56 91 VAL A O 1
ATOM 741 N N . ILE A 1 92 ? 6.191 -0.099 -14.088 1.00 84.75 92 ILE A N 1
ATOM 742 C CA . ILE A 1 92 ? 5.926 0.701 -15.285 1.00 84.75 92 ILE A CA 1
ATOM 743 C C . ILE A 1 92 ? 4.694 1.585 -15.101 1.00 84.75 92 ILE A C 1
ATOM 7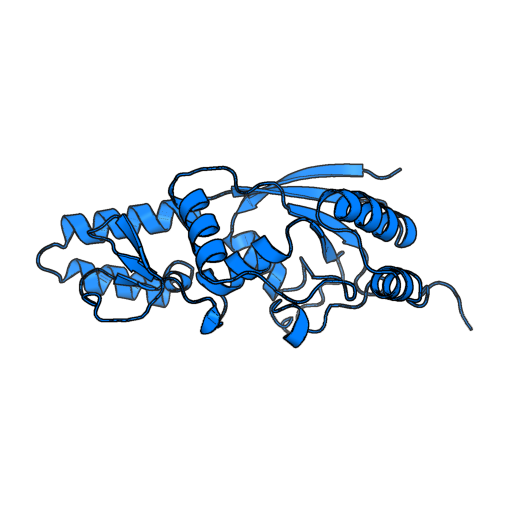45 O O . ILE A 1 92 ? 4.729 2.767 -15.440 1.00 84.75 92 ILE A O 1
ATOM 749 N N . ASP A 1 93 ? 3.620 1.018 -14.550 1.00 86.81 93 ASP A N 1
ATOM 750 C CA . ASP A 1 93 ? 2.390 1.734 -14.210 1.00 86.81 93 ASP A CA 1
ATOM 751 C C . ASP A 1 93 ? 1.887 1.334 -12.819 1.00 86.81 93 ASP A C 1
ATOM 753 O O . ASP A 1 93 ? 2.086 0.210 -12.358 1.00 86.81 93 ASP A O 1
ATOM 757 N N . GLY A 1 94 ? 1.224 2.276 -12.146 1.00 91.25 94 GLY A N 1
ATOM 758 C CA . GLY A 1 94 ? 0.688 2.071 -10.801 1.00 91.25 94 GLY A CA 1
ATOM 759 C C . GLY A 1 94 ? 1.650 2.417 -9.665 1.00 91.25 94 GLY A C 1
ATOM 760 O O . GLY A 1 94 ? 1.311 2.206 -8.505 1.00 91.25 94 GLY A O 1
ATOM 761 N N . LEU A 1 95 ? 2.803 3.027 -9.957 1.00 89.06 95 LEU A N 1
ATOM 762 C CA . LEU A 1 95 ? 3.804 3.373 -8.945 1.00 89.06 95 LEU A CA 1
ATOM 763 C C . LEU A 1 95 ? 3.250 4.233 -7.798 1.00 89.06 95 LEU A C 1
ATOM 765 O O . LEU A 1 95 ? 3.477 3.927 -6.634 1.00 89.06 95 LEU A O 1
ATOM 769 N N . GLN A 1 96 ? 2.490 5.288 -8.105 1.00 90.75 96 GLN A N 1
ATOM 770 C CA . GLN A 1 96 ? 1.919 6.165 -7.072 1.00 90.75 96 GLN A CA 1
ATOM 771 C C . GLN A 1 96 ? 0.904 5.422 -6.187 1.00 90.75 96 GLN A C 1
ATOM 773 O O . GLN A 1 96 ? 0.863 5.661 -4.985 1.00 90.75 96 GLN A O 1
ATOM 778 N N . ARG A 1 97 ? 0.127 4.488 -6.766 1.00 95.12 97 ARG A N 1
ATOM 779 C CA . ARG A 1 97 ? -0.778 3.607 -6.008 1.00 95.12 97 ARG A CA 1
ATOM 780 C C . ARG A 1 97 ? 0.028 2.714 -5.071 1.00 95.12 97 ARG A C 1
ATOM 782 O O . ARG A 1 97 ? -0.280 2.643 -3.890 1.00 95.12 97 ARG A O 1
ATOM 789 N N . LEU A 1 98 ? 1.087 2.091 -5.581 1.00 94.88 98 LEU A N 1
ATOM 790 C CA . LEU A 1 98 ? 1.935 1.192 -4.805 1.00 94.88 98 LEU A CA 1
ATOM 791 C C . LEU A 1 98 ? 2.627 1.911 -3.633 1.00 94.88 98 LEU A C 1
ATOM 793 O O . LEU A 1 98 ? 2.603 1.405 -2.514 1.00 94.88 98 LEU A O 1
ATOM 797 N N . ILE A 1 99 ? 3.153 3.121 -3.859 1.00 93.94 99 ILE A N 1
ATOM 798 C CA . ILE A 1 99 ? 3.729 3.970 -2.802 1.00 93.94 99 ILE A CA 1
ATOM 799 C C . ILE A 1 99 ? 2.667 4.352 -1.766 1.00 93.94 99 ILE A C 1
ATOM 801 O O . ILE A 1 99 ? 2.923 4.239 -0.572 1.00 93.94 99 ILE A O 1
ATOM 805 N N . ALA A 1 100 ? 1.476 4.779 -2.199 1.00 95.50 100 ALA A N 1
ATOM 806 C CA . ALA A 1 100 ? 0.392 5.156 -1.293 1.00 95.50 100 ALA A CA 1
ATOM 807 C C . ALA A 1 100 ? -0.064 3.980 -0.413 1.00 95.50 100 ALA A C 1
ATOM 809 O O . ALA A 1 100 ? -0.251 4.152 0.792 1.00 95.50 100 ALA A O 1
ATOM 810 N N . LEU A 1 101 ? -0.208 2.783 -0.995 1.00 97.31 101 LEU A N 1
ATOM 811 C CA . LEU A 1 101 ? -0.557 1.564 -0.261 1.00 97.31 101 LEU A CA 1
ATOM 812 C C . LEU A 1 101 ? 0.530 1.201 0.737 1.00 97.31 101 LEU A C 1
ATOM 814 O O . LEU A 1 101 ? 0.241 1.069 1.922 1.00 97.31 101 LEU A O 1
ATOM 818 N N . TYR A 1 102 ? 1.779 1.102 0.280 1.00 95.81 102 TYR A N 1
ATOM 819 C CA . TYR A 1 102 ? 2.893 0.777 1.159 1.00 95.81 102 TYR A CA 1
ATOM 820 C C . TYR A 1 102 ? 2.998 1.795 2.292 1.00 95.81 102 TYR A C 1
ATOM 822 O O . TYR A 1 102 ? 3.026 1.415 3.458 1.00 95.81 102 TYR A O 1
ATOM 830 N N . GLY A 1 103 ? 2.979 3.089 1.977 1.00 94.12 103 GLY A N 1
ATOM 831 C CA . GLY A 1 103 ? 3.199 4.133 2.966 1.00 94.12 103 GLY A CA 1
ATOM 832 C C . GLY A 1 103 ? 2.077 4.303 3.989 1.00 94.12 103 GLY A C 1
ATOM 833 O O . GLY A 1 103 ? 2.356 4.701 5.116 1.00 94.12 103 GLY A O 1
ATOM 834 N N . SER A 1 104 ? 0.834 3.964 3.637 1.00 95.44 104 SER A N 1
ATOM 835 C CA . SER A 1 104 ? -0.307 4.033 4.562 1.00 95.44 104 SER A CA 1
ATOM 836 C C . SER A 1 104 ? -0.559 2.737 5.344 1.00 95.44 104 SER A C 1
ATOM 838 O O . SER A 1 104 ? -1.163 2.794 6.419 1.00 95.44 104 SER A O 1
ATOM 840 N N . LEU A 1 105 ? -0.093 1.584 4.841 1.00 96.38 105 LEU A N 1
ATOM 841 C CA . LEU A 1 105 ? -0.406 0.257 5.392 1.00 96.38 105 LEU A CA 1
ATOM 842 C C . LEU A 1 105 ? 0.784 -0.491 6.006 1.00 96.38 105 LEU A C 1
ATOM 844 O O . LEU A 1 105 ? 0.557 -1.389 6.812 1.00 96.38 105 LEU A O 1
ATOM 848 N N . LYS A 1 106 ? 2.031 -0.154 5.664 1.00 92.31 106 LYS A N 1
ATOM 849 C CA . LYS A 1 106 ? 3.211 -0.874 6.180 1.00 92.31 106 LYS A CA 1
ATOM 850 C C . LYS A 1 106 ? 4.407 0.022 6.494 1.00 92.31 106 LYS A C 1
ATOM 852 O O . LYS A 1 106 ? 5.071 -0.175 7.507 1.00 92.31 106 LYS A O 1
ATOM 857 N N . GLY A 1 107 ? 4.673 1.005 5.640 1.00 86.81 107 GLY A N 1
ATOM 858 C CA . GLY A 1 107 ? 5.755 1.966 5.797 1.00 86.81 107 GLY A CA 1
ATOM 859 C C . GLY A 1 107 ? 5.548 2.929 6.967 1.00 86.81 107 GLY A C 1
ATOM 860 O O . GLY A 1 107 ? 4.458 3.057 7.524 1.00 86.81 107 GLY A O 1
ATOM 861 N N . ASP A 1 108 ? 6.619 3.638 7.314 1.00 82.25 108 ASP A N 1
ATOM 862 C CA . ASP A 1 108 ? 6.642 4.620 8.402 1.00 82.25 108 ASP A CA 1
ATOM 863 C C . ASP A 1 108 ? 6.672 6.055 7.846 1.00 82.25 108 ASP A C 1
ATOM 865 O O . ASP A 1 108 ? 7.633 6.803 8.019 1.00 82.25 108 ASP A O 1
ATOM 869 N N . TYR A 1 109 ? 5.628 6.419 7.092 1.00 86.88 109 TYR A N 1
ATOM 870 C CA . TYR A 1 109 ? 5.480 7.750 6.493 1.00 86.88 109 TYR A CA 1
ATOM 871 C C . TYR A 1 109 ? 4.391 8.537 7.220 1.00 86.88 109 TYR A C 1
ATOM 873 O O . TYR A 1 109 ? 3.195 8.326 7.008 1.00 86.88 109 TYR A O 1
ATOM 881 N N . THR A 1 110 ? 4.805 9.474 8.074 1.00 85.56 110 THR A N 1
ATOM 882 C CA . THR A 1 110 ? 3.895 10.287 8.900 1.00 85.56 110 THR A CA 1
ATOM 883 C C . THR A 1 110 ? 2.894 11.098 8.068 1.00 85.56 110 THR A C 1
ATOM 885 O O . THR A 1 110 ? 1.746 11.291 8.471 1.00 85.56 110 THR A O 1
ATOM 888 N N . ASP A 1 111 ? 3.293 11.529 6.871 1.00 87.81 111 ASP A N 1
ATOM 889 C CA . ASP A 1 111 ? 2.464 12.271 5.919 1.00 87.81 111 ASP A CA 1
ATOM 890 C C . ASP A 1 111 ? 1.428 11.399 5.186 1.00 87.81 111 ASP A C 1
ATOM 892 O O . ASP A 1 111 ? 0.444 11.930 4.666 1.00 87.81 111 ASP A O 1
ATOM 896 N N . MET A 1 112 ? 1.592 10.072 5.203 1.00 92.25 112 MET A N 1
ATOM 897 C CA . MET A 1 112 ? 0.676 9.102 4.586 1.00 92.25 112 MET A CA 1
ATOM 898 C C . MET A 1 112 ? -0.178 8.337 5.606 1.00 92.25 112 MET A C 1
ATOM 900 O O . MET A 1 112 ? -0.951 7.462 5.224 1.00 92.25 112 MET A O 1
ATOM 904 N N . GLU A 1 113 ? -0.085 8.665 6.898 1.00 92.50 113 GLU A N 1
ATOM 905 C CA . GLU A 1 113 ? -0.855 7.981 7.938 1.00 92.50 113 GLU A CA 1
ATOM 906 C C . GLU A 1 113 ? -2.361 8.144 7.747 1.00 92.50 113 GLU A C 1
ATOM 908 O O . GLU A 1 113 ? -2.900 9.250 7.866 1.00 92.50 113 GLU A O 1
ATOM 913 N N . VAL A 1 114 ? -3.060 7.030 7.570 1.00 94.69 114 VAL A N 1
ATOM 914 C CA . VAL A 1 114 ? -4.520 6.985 7.557 1.00 94.69 114 VAL A CA 1
ATOM 915 C C . VAL A 1 114 ? -5.020 6.208 8.770 1.00 94.69 114 VAL A C 1
ATOM 917 O O . VAL A 1 114 ? -4.363 5.291 9.270 1.00 94.69 114 VAL A O 1
ATOM 920 N N . TYR A 1 115 ? -6.181 6.617 9.265 1.00 95.31 115 TYR A N 1
ATOM 921 C CA . TYR A 1 115 ? -6.864 5.995 10.388 1.00 95.31 115 TYR A CA 1
ATOM 922 C C . TYR A 1 115 ? -8.262 5.557 9.951 1.00 95.31 115 TYR A C 1
ATOM 924 O O . TYR A 1 115 ? -8.793 6.093 8.980 1.00 95.31 115 TYR A O 1
ATOM 932 N N . PHE A 1 116 ? -8.857 4.618 10.674 1.00 96.25 116 PHE A N 1
ATOM 933 C CA . PHE A 1 116 ? -10.212 4.136 10.437 1.00 96.25 116 PHE A CA 1
ATOM 934 C C . PHE A 1 116 ? -11.008 4.160 11.737 1.00 96.25 116 PHE A C 1
ATOM 936 O O . PHE A 1 116 ? -10.502 3.730 12.773 1.00 96.25 116 PHE A O 1
ATOM 943 N N . ASP A 1 117 ? -12.226 4.689 11.685 1.00 95.00 117 ASP A N 1
ATOM 944 C CA . ASP A 1 117 ? -13.173 4.673 12.799 1.00 95.00 117 ASP A CA 1
ATOM 945 C C . ASP A 1 117 ? -14.069 3.438 12.680 1.00 95.00 117 ASP A C 1
ATOM 947 O O . ASP A 1 117 ? -14.901 3.357 11.777 1.00 95.00 117 ASP A O 1
ATOM 951 N N . LEU A 1 118 ? -13.903 2.479 13.593 1.00 95.62 118 LEU A N 1
ATOM 952 C CA . LEU A 1 118 ? -14.638 1.212 13.580 1.00 95.62 118 LEU A CA 1
ATOM 953 C C . LEU A 1 118 ? -16.135 1.361 13.889 1.00 95.62 118 LEU A C 1
ATOM 955 O O . LEU A 1 118 ? -16.902 0.450 13.580 1.00 95.62 118 LEU A O 1
ATOM 959 N N . ARG A 1 119 ? -16.556 2.469 14.514 1.00 92.75 119 ARG A N 1
ATOM 960 C CA . ARG A 1 119 ? -17.974 2.740 14.806 1.00 92.75 119 ARG A CA 1
ATOM 961 C C . ARG A 1 119 ? -18.662 3.433 13.643 1.00 92.75 119 ARG A C 1
ATOM 963 O O . ARG A 1 119 ? -19.843 3.203 13.407 1.00 92.75 119 ARG A O 1
ATOM 970 N N . GLN A 1 120 ? -17.943 4.327 12.972 1.00 92.94 120 GLN A N 1
ATOM 971 C CA . GLN A 1 120 ? -18.489 5.157 11.896 1.00 92.94 120 GLN A CA 1
ATOM 972 C C . GLN A 1 120 ? -18.202 4.613 10.499 1.00 92.94 120 GLN A C 1
ATOM 974 O O . GLN A 1 120 ? -18.672 5.202 9.530 1.00 92.94 120 GLN A O 1
ATOM 979 N N . ASP A 1 121 ? -17.434 3.529 10.407 1.00 94.31 121 ASP A N 1
ATOM 980 C CA . ASP A 1 121 ? -17.106 2.837 9.165 1.00 94.31 121 ASP A CA 1
ATOM 981 C C . ASP A 1 121 ? -16.464 3.759 8.115 1.00 94.31 121 ASP A C 1
ATOM 983 O O . ASP A 1 121 ? -16.834 3.775 6.941 1.00 94.31 121 ASP A O 1
ATOM 987 N N . ARG A 1 122 ? -15.530 4.614 8.559 1.00 95.06 122 ARG A N 1
ATOM 988 C CA . ARG A 1 122 ? -14.935 5.651 7.703 1.00 95.06 122 ARG A CA 1
ATOM 989 C C . ARG A 1 122 ? -13.456 5.886 7.948 1.00 95.06 122 ARG A C 1
ATOM 991 O O . ARG A 1 122 ? -12.959 5.826 9.076 1.00 95.06 122 ARG A O 1
ATOM 998 N N . PHE A 1 123 ? -12.773 6.274 6.877 1.00 95.75 123 PHE A N 1
ATOM 999 C CA . PHE A 1 123 ? -11.383 6.706 6.916 1.00 95.75 123 PHE A CA 1
ATOM 1000 C C . PHE A 1 123 ? -11.239 8.132 7.450 1.00 95.75 123 PHE A C 1
ATOM 1002 O O . PHE A 1 123 ? -12.062 9.017 7.213 1.00 95.75 123 PHE A O 1
ATOM 1009 N N . LEU A 1 124 ? -10.137 8.366 8.155 1.00 92.88 124 LEU A N 1
ATOM 1010 C CA . LEU A 1 124 ? -9.841 9.609 8.843 1.00 92.88 124 LEU A CA 1
ATOM 1011 C C . LEU A 1 124 ? -8.442 10.109 8.488 1.00 92.88 124 LEU A C 1
ATOM 1013 O O . LEU A 1 124 ? -7.428 9.419 8.633 1.00 92.88 124 LEU A O 1
ATOM 1017 N N . GLN A 1 125 ? -8.390 11.379 8.095 1.00 86.56 125 GLN A N 1
ATOM 1018 C CA . GLN A 1 125 ? -7.159 12.124 7.880 1.00 86.56 125 GLN A CA 1
ATOM 1019 C C . GLN A 1 125 ? -6.863 12.910 9.158 1.00 86.56 125 GLN A C 1
ATOM 1021 O O . GLN A 1 125 ? -7.367 14.015 9.341 1.00 86.56 125 GLN A O 1
ATOM 1026 N N . LYS A 1 126 ? -6.123 12.308 10.095 1.00 73.69 126 LYS A N 1
ATOM 1027 C CA . LYS A 1 126 ? -5.933 12.837 11.458 1.00 73.69 126 LYS A CA 1
ATOM 1028 C C . LYS A 1 126 ? -5.677 14.353 11.478 1.00 73.69 126 LYS A C 1
ATOM 1030 O O . LYS A 1 126 ? -4.619 14.797 11.041 1.00 73.69 126 LYS A O 1
ATOM 1035 N N . THR A 1 127 ? -6.640 15.122 11.996 1.00 55.34 127 THR A N 1
ATOM 1036 C CA . THR A 1 127 ? -6.472 16.563 12.267 1.00 55.34 127 THR A CA 1
ATOM 1037 C C . THR A 1 127 ? -7.147 17.082 13.546 1.00 55.34 127 THR A C 1
ATOM 1039 O O . THR A 1 127 ? -6.758 18.163 13.973 1.00 55.34 127 THR A O 1
ATOM 1042 N N . ARG A 1 128 ? -8.048 16.360 14.246 1.00 49.03 128 ARG A N 1
ATOM 1043 C CA . ARG A 1 128 ? -8.427 16.646 15.659 1.00 49.03 128 ARG A CA 1
ATOM 1044 C C . ARG A 1 128 ? -9.409 15.615 16.243 1.00 49.03 128 ARG A C 1
ATOM 1046 O O . ARG A 1 128 ? -10.286 15.151 15.530 1.00 49.03 128 ARG A O 1
ATOM 1053 N N . ALA A 1 129 ? -9.243 15.326 17.540 1.00 52.31 129 ALA A N 1
ATOM 1054 C CA . ALA A 1 129 ? -10.214 14.764 18.496 1.00 52.31 129 ALA A CA 1
ATOM 1055 C C . ALA A 1 129 ? -11.156 13.653 17.990 1.00 52.31 129 ALA A C 1
ATOM 1057 O O . ALA A 1 129 ? -12.371 13.763 18.126 1.00 52.31 129 ALA A O 1
ATOM 1058 N N . VAL A 1 130 ? -10.603 12.572 17.442 1.00 56.03 130 VAL A N 1
ATOM 1059 C CA . VAL A 1 130 ? -11.371 11.328 17.306 1.00 56.03 130 VAL A CA 1
ATOM 1060 C C . VAL A 1 130 ? -11.113 10.494 18.550 1.00 56.03 130 VAL A C 1
ATOM 1062 O O . VAL A 1 130 ? -9.975 10.431 19.021 1.00 56.03 130 VAL A O 1
ATOM 1065 N N . SER A 1 131 ? -12.180 9.934 19.111 1.00 63.44 131 SER A N 1
ATOM 1066 C CA . SER A 1 131 ? -12.112 9.064 20.278 1.00 63.44 131 SER A CA 1
ATOM 1067 C C . SER A 1 131 ? -11.139 7.916 20.012 1.00 63.44 131 SER A C 1
ATOM 1069 O O . SER A 1 131 ? -11.310 7.164 19.058 1.00 63.44 131 SER A O 1
ATOM 1071 N N . ASP A 1 132 ? -10.107 7.777 20.845 1.00 73.69 132 ASP A N 1
ATOM 1072 C CA . ASP A 1 132 ? -9.126 6.696 20.692 1.00 73.69 132 ASP A CA 1
ATOM 1073 C C . ASP A 1 132 ? -9.752 5.309 20.949 1.00 73.69 132 ASP A C 1
ATOM 1075 O O . ASP A 1 132 ? -9.162 4.287 20.613 1.00 73.69 132 ASP A O 1
ATOM 1079 N N . ASP A 1 133 ? -10.967 5.246 21.505 1.00 85.44 133 ASP A N 1
ATOM 1080 C CA . ASP A 1 133 ? -11.647 4.002 21.891 1.00 85.44 133 ASP A CA 1
ATOM 1081 C C . ASP A 1 133 ? -12.129 3.126 20.719 1.00 85.44 133 ASP A C 1
ATOM 1083 O O . ASP A 1 133 ? -12.530 1.987 20.941 1.00 85.44 133 ASP A O 1
ATOM 1087 N N . SER A 1 134 ? -12.096 3.633 19.486 1.00 91.75 134 SER A N 1
ATOM 1088 C CA . SER A 1 134 ? -12.628 2.952 18.293 1.00 91.75 134 SER A CA 1
ATOM 1089 C C . SER A 1 134 ? -11.793 3.183 17.030 1.00 91.75 134 SER A C 1
ATOM 1091 O O . SER A 1 134 ? -12.163 2.739 15.944 1.00 91.75 134 SER A O 1
ATOM 1093 N N . VAL A 1 135 ? -10.652 3.863 17.161 1.00 93.56 135 VAL A N 1
ATOM 1094 C CA . VAL A 1 135 ? -9.813 4.253 16.027 1.00 93.56 135 VAL A CA 1
ATOM 1095 C C . VAL A 1 135 ? -8.649 3.292 15.841 1.00 93.56 135 VAL A C 1
ATOM 1097 O O . VAL A 1 135 ? -7.918 2.966 16.776 1.00 93.56 135 VAL A O 1
ATOM 1100 N N . VAL A 1 136 ? -8.433 2.900 14.590 1.00 94.69 136 VAL A N 1
ATOM 1101 C CA . VAL A 1 136 ? -7.332 2.042 14.155 1.00 94.69 136 VAL A CA 1
ATOM 1102 C C . VAL A 1 136 ? -6.399 2.837 13.255 1.00 94.69 136 VAL A C 1
ATOM 1104 O O . VAL A 1 136 ? -6.837 3.446 12.282 1.00 94.69 136 VAL A O 1
ATOM 1107 N N . LYS A 1 137 ? -5.093 2.821 13.540 1.00 94.69 137 LYS A N 1
ATOM 1108 C CA . LYS A 1 137 ? -4.084 3.267 12.569 1.00 94.69 137 LYS A CA 1
ATOM 1109 C C . LYS A 1 137 ? -3.925 2.175 11.513 1.00 94.69 137 LYS A C 1
ATOM 1111 O O . LYS A 1 137 ? -3.580 1.050 11.874 1.00 94.69 137 LYS A O 1
ATOM 1116 N N . MET A 1 138 ? -4.120 2.510 10.239 1.00 96.56 138 MET A N 1
ATOM 1117 C CA . MET A 1 138 ? -4.173 1.530 9.145 1.00 96.56 138 MET A CA 1
ATOM 1118 C C . MET A 1 138 ? -2.894 0.697 9.004 1.00 96.56 138 MET A C 1
ATOM 1120 O O . MET A 1 138 ? -2.971 -0.499 8.736 1.00 96.56 138 MET A O 1
ATOM 1124 N N . SER A 1 139 ? -1.726 1.276 9.300 1.00 95.00 139 SER A N 1
ATOM 1125 C CA . SER A 1 139 ? -0.456 0.539 9.279 1.00 95.00 139 SER A CA 1
ATOM 1126 C C . SER A 1 139 ? -0.307 -0.535 10.362 1.00 95.00 139 SER A C 1
ATOM 1128 O O . SER A 1 139 ? 0.641 -1.314 10.346 1.00 95.00 139 SER A O 1
ATOM 1130 N N . SER A 1 140 ? -1.250 -0.610 11.303 1.00 95.38 140 SER A N 1
ATOM 1131 C CA . SER A 1 140 ? -1.295 -1.670 12.313 1.00 95.38 140 SER A CA 1
ATOM 1132 C C . SER A 1 140 ? -1.871 -2.975 11.768 1.00 95.38 140 SER A C 1
ATOM 1134 O O . SER A 1 140 ? -1.652 -4.008 12.383 1.00 95.38 140 SER A O 1
ATOM 1136 N N . LEU A 1 141 ? -2.607 -2.950 10.647 1.00 96.44 141 LEU A N 1
ATOM 1137 C CA . LEU A 1 141 ? -3.260 -4.148 10.102 1.00 96.44 141 LEU A CA 1
ATOM 1138 C C . LEU A 1 141 ? -2.258 -5.175 9.558 1.00 96.44 141 LEU A C 1
ATOM 1140 O O . LEU A 1 141 ? -2.531 -6.365 9.597 1.00 96.44 141 LEU A O 1
ATOM 1144 N N . PHE A 1 142 ? -1.099 -4.726 9.069 1.00 94.75 142 PHE A N 1
ATOM 1145 C CA . PHE A 1 142 ? -0.057 -5.590 8.495 1.00 94.75 142 PHE A CA 1
ATOM 1146 C C . PHE A 1 142 ? 1.090 -5.887 9.476 1.00 94.75 142 PHE A C 1
ATOM 1148 O O . PHE A 1 142 ? 2.099 -6.481 9.096 1.00 94.75 142 PHE A O 1
ATOM 1155 N N . ASP A 1 143 ? 0.948 -5.477 10.737 1.00 94.50 143 ASP A N 1
ATOM 1156 C CA . ASP A 1 143 ? 1.899 -5.740 11.813 1.00 94.50 143 ASP A CA 1
ATOM 1157 C C . ASP A 1 143 ? 1.216 -6.627 12.853 1.00 94.50 143 ASP A C 1
ATOM 1159 O O . ASP A 1 143 ? 0.324 -6.182 13.572 1.00 94.50 143 ASP A O 1
ATOM 1163 N N . TYR A 1 144 ? 1.640 -7.890 12.929 1.00 93.38 144 TYR A N 1
ATOM 1164 C CA . TYR A 1 144 ? 1.016 -8.886 13.800 1.00 93.38 144 TYR A CA 1
ATOM 1165 C C . TYR A 1 144 ? 0.953 -8.436 15.266 1.00 93.38 144 TYR A C 1
ATOM 1167 O O . TYR A 1 144 ? -0.075 -8.599 15.919 1.00 93.38 144 TYR A O 1
ATOM 1175 N N . VAL A 1 145 ? 2.026 -7.832 15.787 1.00 96.25 145 VAL A N 1
ATOM 1176 C CA . VAL A 1 145 ? 2.086 -7.407 17.192 1.00 96.25 145 VAL A CA 1
ATOM 1177 C C . VAL A 1 145 ? 1.126 -6.245 17.431 1.00 96.25 145 VAL A C 1
ATOM 1179 O O . VAL A 1 145 ? 0.367 -6.262 18.402 1.00 96.25 145 VAL A O 1
ATOM 1182 N N . LYS A 1 146 ? 1.106 -5.253 16.531 1.00 95.75 146 LYS A N 1
ATOM 1183 C CA . LYS A 1 146 ? 0.174 -4.121 16.641 1.00 95.75 146 LYS A CA 1
ATOM 1184 C C . LYS A 1 146 ? -1.280 -4.559 16.471 1.00 95.75 146 LYS A C 1
ATOM 1186 O O . LYS A 1 146 ? -2.135 -4.085 17.214 1.00 95.75 146 LYS A O 1
ATOM 1191 N N . PHE A 1 147 ? -1.564 -5.459 15.531 1.00 96.12 147 PHE A N 1
ATOM 1192 C CA . PHE A 1 147 ? -2.912 -5.967 15.294 1.00 96.12 147 PHE A CA 1
ATOM 1193 C C . PHE A 1 147 ? -3.448 -6.750 16.498 1.00 96.12 147 PHE A C 1
ATOM 1195 O O . PHE A 1 147 ? -4.560 -6.479 16.950 1.00 96.12 147 PHE A O 1
ATOM 1202 N N . MET A 1 148 ? -2.639 -7.640 17.083 1.00 96.44 148 MET A N 1
ATOM 1203 C CA . MET A 1 148 ? -3.001 -8.348 18.318 1.00 96.44 148 MET A CA 1
ATOM 1204 C C . MET A 1 148 ? -3.280 -7.374 19.470 1.00 96.44 148 MET A C 1
ATOM 1206 O O . MET A 1 148 ? -4.263 -7.539 20.190 1.00 96.44 148 MET A O 1
ATOM 1210 N N . GLY A 1 149 ? -2.473 -6.316 19.602 1.00 96.19 149 GLY A N 1
ATOM 1211 C CA . GLY A 1 149 ? -2.714 -5.260 20.589 1.00 96.19 149 GLY A CA 1
ATOM 1212 C C . GLY A 1 149 ? -4.032 -4.506 20.369 1.00 96.19 149 GLY A C 1
ATOM 1213 O O . GLY A 1 149 ? -4.706 -4.154 21.334 1.00 96.19 149 GLY A O 1
ATOM 1214 N N . LEU A 1 150 ? -4.448 -4.292 19.114 1.00 95.50 150 LEU A N 1
ATOM 1215 C CA . LEU A 1 150 ? -5.764 -3.722 18.798 1.00 95.50 150 LEU A CA 1
ATOM 1216 C C . LEU A 1 150 ? -6.902 -4.676 19.175 1.00 95.50 150 LEU A C 1
ATOM 1218 O O . LEU A 1 150 ? -7.896 -4.232 19.745 1.00 95.50 150 LEU A O 1
ATOM 1222 N N . GLN A 1 151 ? -6.756 -5.973 18.891 1.00 95.50 151 GLN A N 1
ATOM 1223 C CA . GLN A 1 151 ? -7.751 -6.973 19.280 1.00 95.50 151 GLN A CA 1
ATOM 1224 C C . GLN A 1 151 ? -7.920 -7.022 20.800 1.00 95.50 151 GLN A C 1
ATOM 1226 O O . GLN A 1 151 ? -9.048 -6.964 21.281 1.00 95.50 151 GLN A O 1
ATOM 1231 N N . GLU A 1 152 ? -6.820 -7.055 21.557 1.00 95.62 152 GLU A N 1
ATOM 1232 C CA . GLU A 1 152 ? -6.856 -7.017 23.022 1.00 95.62 152 GLU A CA 1
ATOM 1233 C C . GLU A 1 152 ? -7.509 -5.728 23.540 1.00 95.62 152 GLU A C 1
ATOM 1235 O O . GLU A 1 152 ? -8.425 -5.789 24.364 1.00 95.62 152 GLU A O 1
ATOM 1240 N N . LYS A 1 153 ? -7.102 -4.568 23.002 1.00 93.75 153 LYS A N 1
ATOM 1241 C CA . LYS A 1 153 ? -7.664 -3.255 23.355 1.00 93.75 153 LYS A CA 1
ATOM 1242 C C . LYS A 1 153 ? -9.184 -3.227 23.190 1.00 93.75 153 LYS A C 1
ATOM 1244 O O . LYS A 1 153 ? -9.890 -2.812 24.106 1.00 93.75 153 LYS A O 1
ATOM 1249 N N . PHE A 1 154 ? -9.703 -3.646 22.036 1.00 94.75 154 PHE A N 1
ATOM 1250 C CA . PHE A 1 154 ? -11.145 -3.588 21.787 1.00 94.75 154 PHE A CA 1
ATOM 1251 C C . PHE A 1 154 ? -11.911 -4.704 22.491 1.00 94.75 154 PHE A C 1
ATOM 1253 O O . PHE A 1 154 ? -13.056 -4.481 22.882 1.00 94.75 154 PHE A O 1
ATOM 1260 N N . PHE A 1 155 ? -11.285 -5.857 22.739 1.00 94.31 155 PHE A N 1
ATOM 1261 C CA . PHE A 1 155 ? -11.907 -6.934 23.504 1.00 94.31 155 PHE A CA 1
ATOM 1262 C C . PHE A 1 155 ? -12.258 -6.507 24.937 1.00 94.31 155 PHE A C 1
ATOM 1264 O O . PHE A 1 155 ? -13.289 -6.923 25.463 1.00 94.31 155 PHE A O 1
ATOM 1271 N N . GLN A 1 156 ? -11.432 -5.648 25.544 1.00 92.38 156 GLN A N 1
ATOM 1272 C CA . GLN A 1 156 ? -11.635 -5.095 26.890 1.00 92.38 156 GLN A CA 1
ATOM 1273 C C . GLN A 1 156 ? -12.636 -3.923 26.943 1.00 92.38 156 GLN A C 1
ATOM 1275 O O . GLN A 1 156 ? -12.930 -3.418 28.026 1.00 92.38 156 GLN A O 1
ATOM 1280 N N . SER A 1 157 ? -13.151 -3.463 25.800 1.00 91.25 157 SER A N 1
ATOM 1281 C CA . SER A 1 157 ? -14.089 -2.336 25.740 1.00 91.25 157 SER A CA 1
ATOM 1282 C C . SER A 1 157 ? -15.537 -2.750 26.043 1.00 91.25 157 SER A C 1
ATOM 1284 O O . SER A 1 157 ? -15.929 -3.895 25.822 1.00 91.25 157 SER A O 1
ATOM 1286 N N . GLU A 1 158 ? -16.375 -1.797 26.470 1.00 89.44 158 GLU A N 1
ATOM 1287 C CA . GLU A 1 158 ? -17.816 -2.035 26.690 1.00 89.44 158 GLU A CA 1
ATOM 1288 C C . GLU A 1 158 ? -18.549 -2.490 25.412 1.00 89.44 158 GLU A C 1
ATOM 1290 O O . GLU A 1 158 ? -19.519 -3.240 25.482 1.00 89.44 158 GLU A O 1
ATOM 1295 N N . HIS A 1 159 ? -18.051 -2.089 24.238 1.00 90.12 159 HIS A N 1
ATOM 1296 C CA . HIS A 1 159 ? -18.605 -2.420 22.919 1.00 90.12 159 HIS A CA 1
ATOM 1297 C C . HIS A 1 159 ? -17.784 -3.502 22.193 1.00 90.12 159 HIS A C 1
ATOM 1299 O O . HIS A 1 159 ? -17.632 -3.465 20.971 1.00 90.12 159 HIS A O 1
ATOM 1305 N N . SER A 1 160 ? -17.232 -4.457 22.950 1.00 91.25 160 SER A N 1
ATOM 1306 C CA . SER A 1 160 ? -16.293 -5.481 22.468 1.00 91.25 160 SER A CA 1
ATOM 1307 C C . SER A 1 160 ? -16.782 -6.243 21.233 1.00 91.25 160 SER A C 1
ATOM 1309 O O . SER A 1 160 ? -16.057 -6.323 20.243 1.00 91.25 160 SER A O 1
ATOM 1311 N N . ALA A 1 161 ? -18.022 -6.745 21.243 1.00 92.75 161 ALA A N 1
ATOM 1312 C CA . ALA A 1 161 ? -18.555 -7.542 20.136 1.00 92.75 161 ALA A CA 1
ATOM 1313 C C . ALA A 1 161 ? -18.559 -6.773 18.801 1.00 92.75 161 ALA A C 1
ATOM 1315 O O . ALA A 1 161 ? -18.071 -7.293 17.796 1.00 92.75 161 ALA A O 1
ATOM 1316 N N . ASP A 1 162 ? -19.043 -5.528 18.811 1.00 95.25 162 ASP A N 1
ATOM 1317 C CA . ASP A 1 162 ? -19.135 -4.694 17.610 1.00 95.25 162 ASP A CA 1
ATOM 1318 C C . ASP A 1 162 ? -17.745 -4.255 17.137 1.00 95.25 162 ASP A C 1
ATOM 1320 O O . ASP A 1 162 ? -17.407 -4.408 15.966 1.00 95.25 162 ASP A O 1
ATOM 1324 N N . LEU A 1 163 ? -16.894 -3.770 18.049 1.00 96.06 163 LEU A N 1
ATOM 1325 C CA . LEU A 1 163 ? -15.565 -3.262 17.692 1.00 96.06 163 LEU A CA 1
ATOM 1326 C C . LEU A 1 163 ? -14.626 -4.368 17.201 1.00 96.06 163 LEU A C 1
ATOM 1328 O O . LEU A 1 163 ? -13.916 -4.171 16.215 1.00 96.06 163 LEU A O 1
ATOM 1332 N N . VAL A 1 164 ? -14.629 -5.540 17.843 1.00 96.75 164 VAL A N 1
ATOM 1333 C CA . VAL A 1 164 ? -13.839 -6.694 17.387 1.00 96.75 164 VAL A CA 1
ATOM 1334 C C . VAL A 1 164 ? -14.378 -7.218 16.053 1.00 96.75 164 VAL A C 1
ATOM 1336 O O . VAL A 1 164 ? -13.590 -7.562 15.169 1.00 96.75 164 VAL A O 1
ATOM 1339 N N . GLY A 1 165 ? -15.703 -7.234 15.870 1.00 97.50 165 GLY A N 1
ATOM 1340 C CA . GLY A 1 165 ? -16.342 -7.570 14.598 1.00 97.50 165 GLY A CA 1
ATOM 1341 C C . GLY A 1 165 ? -15.883 -6.657 13.458 1.00 97.50 165 GLY A C 1
ATOM 1342 O O . GLY A 1 165 ? -15.349 -7.149 12.458 1.00 97.50 165 GLY A O 1
ATOM 1343 N N . SER A 1 166 ? -16.005 -5.340 13.643 1.00 97.69 166 SER A N 1
ATOM 1344 C CA . SER A 1 166 ? -15.566 -4.328 12.676 1.00 97.69 166 SER A CA 1
ATOM 1345 C C . SER A 1 166 ? -14.061 -4.391 12.415 1.00 97.69 166 SER A C 1
ATOM 1347 O O . SER A 1 166 ? -13.637 -4.309 11.263 1.00 97.69 166 SER A O 1
ATOM 1349 N N . LEU A 1 167 ? -13.230 -4.594 13.448 1.00 98.06 167 LEU A N 1
ATOM 1350 C CA . LEU A 1 167 ? -11.778 -4.726 13.277 1.00 98.06 167 LEU A CA 1
ATOM 1351 C C . LEU A 1 167 ? -11.433 -5.931 12.395 1.00 98.06 167 LEU A C 1
ATOM 1353 O O . LEU A 1 167 ? -10.603 -5.819 11.493 1.00 98.06 167 LEU A O 1
ATOM 1357 N N . ASN A 1 168 ? -12.071 -7.077 12.634 1.00 97.62 168 ASN A N 1
ATOM 1358 C CA . ASN A 1 168 ? -11.834 -8.286 11.851 1.00 97.62 168 ASN A CA 1
ATOM 1359 C C . ASN A 1 168 ? -12.335 -8.137 10.405 1.00 97.62 168 ASN A C 1
ATOM 1361 O O . ASN A 1 168 ? -11.688 -8.634 9.483 1.00 97.62 168 ASN A O 1
ATOM 1365 N N . GLN A 1 169 ? -13.456 -7.439 10.185 1.00 98.00 169 GLN A N 1
ATOM 1366 C CA . GLN A 1 169 ? -13.940 -7.108 8.842 1.00 98.00 169 GLN A CA 1
ATOM 1367 C C . GLN A 1 169 ? -12.959 -6.197 8.101 1.00 98.00 169 GLN A C 1
ATOM 1369 O O . GLN A 1 169 ? -12.590 -6.514 6.970 1.00 98.00 169 GLN A O 1
ATOM 1374 N N . LEU A 1 170 ? -12.506 -5.122 8.749 1.00 98.56 170 LEU A N 1
ATOM 1375 C CA . LEU A 1 170 ? -11.501 -4.212 8.209 1.00 98.56 170 LEU A CA 1
ATOM 1376 C C . LEU A 1 170 ? -10.221 -4.974 7.855 1.00 98.56 170 LEU A C 1
ATOM 1378 O O . LEU A 1 170 ? -9.745 -4.889 6.730 1.00 98.56 170 LEU A O 1
ATOM 1382 N N . HIS A 1 171 ? -9.691 -5.775 8.778 1.00 98.38 171 HIS A N 1
ATOM 1383 C CA . HIS A 1 171 ? -8.485 -6.566 8.544 1.00 98.38 171 HIS A CA 1
ATOM 1384 C C . HIS A 1 171 ? -8.641 -7.507 7.345 1.00 98.38 171 HIS A C 1
ATOM 1386 O O . HIS A 1 171 ? -7.808 -7.502 6.441 1.00 98.38 171 HIS A O 1
ATOM 1392 N N . ARG A 1 172 ? -9.745 -8.259 7.286 1.00 98.06 172 ARG A N 1
ATOM 1393 C CA . ARG A 1 172 ? -10.046 -9.160 6.169 1.00 98.06 172 ARG A CA 1
ATOM 1394 C C . ARG A 1 172 ? -10.087 -8.429 4.827 1.00 98.06 172 ARG A C 1
ATOM 1396 O O . ARG A 1 172 ? -9.466 -8.900 3.879 1.00 98.06 172 ARG A O 1
ATOM 1403 N N . ALA A 1 173 ? -10.753 -7.274 4.765 1.00 98.38 173 ALA A N 1
ATOM 1404 C CA . ALA A 1 173 ? -10.875 -6.487 3.538 1.00 98.38 173 ALA A CA 1
ATOM 1405 C C . ALA A 1 173 ? -9.515 -6.098 2.939 1.00 98.38 173 ALA A C 1
ATOM 1407 O O . ALA A 1 173 ? -9.411 -5.980 1.726 1.00 98.38 173 ALA A O 1
ATOM 1408 N N . PHE A 1 174 ? -8.473 -5.929 3.762 1.00 98.38 174 PHE A N 1
ATOM 1409 C CA . PHE A 1 174 ? -7.130 -5.572 3.299 1.00 98.38 174 PHE A CA 1
ATOM 1410 C C . PHE A 1 174 ? -6.198 -6.778 3.121 1.00 98.38 174 PHE A C 1
ATOM 1412 O O . PHE A 1 174 ? -5.440 -6.811 2.154 1.00 98.38 174 PHE A O 1
ATOM 1419 N N . ILE A 1 175 ? -6.238 -7.772 4.014 1.00 97.00 175 ILE A N 1
ATOM 1420 C CA . ILE A 1 175 ? -5.358 -8.949 3.918 1.00 97.00 175 ILE A CA 1
ATOM 1421 C C . ILE A 1 175 ? -5.741 -9.851 2.741 1.00 97.00 175 ILE A C 1
ATOM 1423 O O . ILE A 1 175 ? -4.860 -10.381 2.066 1.00 97.00 175 ILE A O 1
ATOM 1427 N N . GLU A 1 176 ? -7.038 -10.006 2.469 1.00 97.25 176 GLU A N 1
ATOM 1428 C CA . GLU A 1 176 ? -7.528 -10.843 1.367 1.00 97.25 176 GLU A CA 1
ATOM 1429 C C . GLU A 1 176 ? -7.578 -10.096 0.026 1.00 97.25 176 GLU A C 1
ATOM 1431 O O . GLU A 1 176 ? -7.807 -10.718 -1.012 1.00 97.25 176 GLU A O 1
ATOM 1436 N N . TYR A 1 177 ? -7.349 -8.777 0.011 1.00 98.31 177 TYR A N 1
ATOM 1437 C CA . TYR A 1 177 ? -7.414 -7.997 -1.221 1.00 98.31 177 TYR A CA 1
ATOM 1438 C C . TYR A 1 177 ? -6.307 -8.402 -2.195 1.00 98.31 177 TYR A C 1
ATOM 1440 O O . TYR A 1 177 ? -5.115 -8.371 -1.868 1.00 98.31 177 TYR A O 1
ATOM 1448 N N . GLN A 1 178 ? -6.711 -8.728 -3.422 1.00 97.12 178 GLN A N 1
ATOM 1449 C CA . GLN A 1 178 ? -5.803 -9.099 -4.497 1.00 97.12 178 GLN A CA 1
ATOM 1450 C C . GLN A 1 178 ? -5.793 -8.045 -5.600 1.00 97.12 178 GLN A C 1
ATOM 1452 O O . GLN A 1 178 ? -6.834 -7.625 -6.103 1.00 97.12 178 GLN A O 1
ATOM 1457 N N . ILE A 1 179 ? -4.591 -7.662 -6.020 1.00 96.81 179 ILE A N 1
ATOM 1458 C CA . ILE A 1 179 ? -4.360 -6.738 -7.125 1.00 96.81 179 ILE A CA 1
ATOM 1459 C C . ILE A 1 179 ? -3.917 -7.537 -8.356 1.00 96.81 179 ILE A C 1
ATOM 1461 O O . ILE A 1 179 ? -3.047 -8.404 -8.233 1.00 96.81 179 ILE A O 1
ATOM 1465 N N . PRO A 1 180 ? -4.449 -7.239 -9.554 1.00 97.31 180 PRO A N 1
ATOM 1466 C CA . PRO A 1 180 ? -3.893 -7.768 -10.790 1.00 97.31 180 PRO A CA 1
ATOM 1467 C C . PRO A 1 180 ? -2.476 -7.221 -11.025 1.00 97.31 180 PRO A C 1
ATOM 1469 O O . PRO A 1 180 ? -2.282 -6.008 -11.137 1.00 97.31 180 PRO A O 1
ATOM 1472 N N . LEU A 1 181 ? -1.491 -8.109 -11.133 1.00 96.31 181 LEU A N 1
ATOM 1473 C CA . LEU A 1 181 ? -0.111 -7.810 -11.503 1.00 96.31 181 LEU A CA 1
ATOM 1474 C C . LEU A 1 181 ? 0.146 -8.329 -12.918 1.00 96.31 181 LEU A C 1
ATOM 1476 O O . LEU A 1 181 ? 0.164 -9.534 -13.167 1.00 96.31 181 LEU A O 1
ATOM 1480 N N . GLN A 1 182 ? 0.338 -7.407 -13.853 1.00 95.06 182 GLN A N 1
ATOM 1481 C CA . GLN A 1 182 ? 0.696 -7.725 -15.226 1.00 95.06 182 GLN A CA 1
ATOM 1482 C C . GLN A 1 182 ? 2.216 -7.685 -15.366 1.00 95.06 182 GLN A C 1
ATOM 1484 O O . GLN A 1 182 ? 2.835 -6.649 -15.136 1.00 95.06 182 GLN A O 1
ATOM 1489 N N . VAL A 1 183 ? 2.811 -8.813 -15.742 1.00 92.75 183 VAL A N 1
ATOM 1490 C CA . VAL A 1 183 ? 4.259 -8.982 -15.877 1.00 92.75 183 VAL A CA 1
ATOM 1491 C C . VAL A 1 183 ? 4.613 -9.105 -17.349 1.00 92.75 183 VAL A C 1
ATOM 1493 O O . VAL A 1 183 ? 4.111 -9.988 -18.044 1.00 92.75 183 VAL A O 1
ATOM 1496 N N . VAL A 1 184 ? 5.483 -8.221 -17.827 1.00 90.00 184 VAL A N 1
ATOM 1497 C CA . VAL A 1 184 ? 6.091 -8.307 -19.157 1.00 90.00 184 VAL A CA 1
ATOM 1498 C C . VAL A 1 184 ? 7.476 -8.929 -19.020 1.00 90.00 184 VAL A C 1
ATOM 1500 O O . VAL A 1 184 ? 8.311 -8.422 -18.275 1.00 90.00 184 VAL A O 1
ATOM 1503 N N . ARG A 1 185 ? 7.708 -10.024 -19.741 1.00 88.44 185 ARG A N 1
ATOM 1504 C CA . ARG A 1 185 ? 8.949 -10.808 -19.748 1.00 88.44 185 ARG A CA 1
ATOM 1505 C C . ARG A 1 185 ? 9.572 -10.828 -21.139 1.00 88.44 185 ARG A C 1
ATOM 1507 O O . ARG A 1 185 ? 8.914 -10.480 -22.124 1.00 88.44 185 ARG A O 1
ATOM 1514 N N . ASP A 1 186 ? 10.814 -11.301 -21.206 1.00 83.62 186 ASP A N 1
ATOM 1515 C CA . ASP A 1 186 ? 11.574 -11.494 -22.449 1.00 83.62 186 ASP A CA 1
ATOM 1516 C C . ASP A 1 186 ? 11.708 -10.212 -23.287 1.00 83.62 186 ASP A C 1
ATOM 1518 O O . ASP A 1 186 ? 11.650 -10.256 -24.520 1.00 83.62 186 ASP A O 1
ATOM 1522 N N . VAL A 1 187 ? 11.856 -9.072 -22.605 1.00 78.69 187 VAL A N 1
ATOM 1523 C CA . VAL A 1 187 ? 12.082 -7.756 -23.213 1.00 78.69 187 VAL A CA 1
ATOM 1524 C C . VAL A 1 187 ? 13.465 -7.233 -22.866 1.00 78.69 187 VAL A C 1
ATOM 1526 O O . VAL A 1 187 ? 13.961 -7.445 -21.759 1.00 78.69 187 VAL A O 1
ATOM 1529 N N . ASP A 1 188 ? 14.092 -6.536 -23.809 1.00 74.25 188 ASP A N 1
ATOM 1530 C CA . ASP A 1 188 ? 15.312 -5.786 -23.515 1.00 74.25 188 ASP A CA 1
ATOM 1531 C C . ASP A 1 188 ? 15.005 -4.413 -22.886 1.00 74.25 188 ASP A C 1
ATOM 1533 O O . ASP A 1 188 ? 13.857 -3.966 -22.800 1.00 74.25 188 ASP A O 1
ATOM 1537 N N . MET A 1 189 ? 16.048 -3.717 -22.433 1.00 68.38 189 MET A N 1
ATOM 1538 C CA . MET A 1 189 ? 15.917 -2.405 -21.798 1.00 68.38 189 MET A CA 1
ATOM 1539 C C . MET A 1 189 ? 15.258 -1.361 -22.715 1.00 68.38 189 MET A C 1
ATOM 1541 O O . MET A 1 189 ? 14.441 -0.560 -22.257 1.00 68.38 189 MET A O 1
ATOM 1545 N N . ASN A 1 190 ? 15.568 -1.369 -24.014 1.00 72.38 190 ASN A N 1
ATOM 1546 C CA . ASN A 1 190 ? 14.991 -0.418 -24.964 1.00 72.38 190 ASN A CA 1
ATOM 1547 C C . ASN A 1 190 ? 13.496 -0.688 -25.155 1.00 72.38 190 ASN A C 1
ATOM 1549 O O . ASN A 1 190 ? 12.692 0.245 -25.216 1.00 72.38 190 ASN A O 1
ATOM 1553 N N . GLU A 1 191 ? 13.105 -1.956 -25.230 1.00 75.00 191 GLU A N 1
ATOM 1554 C CA . GLU A 1 191 ? 11.710 -2.381 -25.271 1.00 75.00 191 GLU A CA 1
ATOM 1555 C C . GLU A 1 191 ? 10.970 -1.999 -23.984 1.00 75.00 191 GLU A C 1
ATOM 1557 O O . GLU A 1 191 ? 9.890 -1.412 -24.069 1.00 75.00 191 GLU A O 1
ATOM 1562 N N . ALA A 1 192 ? 11.566 -2.217 -22.810 1.00 70.62 192 ALA A N 1
ATOM 1563 C CA . ALA A 1 192 ? 11.006 -1.818 -21.518 1.00 70.62 192 ALA A CA 1
ATOM 1564 C C . ALA A 1 192 ? 10.758 -0.300 -21.431 1.00 70.62 192 ALA A C 1
ATOM 1566 O O . ALA A 1 192 ? 9.657 0.142 -21.089 1.00 70.62 192 ALA A O 1
ATOM 1567 N N . VAL A 1 193 ? 11.746 0.512 -21.829 1.00 69.19 193 VAL A N 1
ATOM 1568 C CA . VAL A 1 193 ? 11.617 1.978 -21.904 1.00 69.19 193 VAL A CA 1
ATOM 1569 C C . VAL A 1 193 ? 10.541 2.383 -22.913 1.00 69.19 193 VAL A C 1
ATOM 1571 O O . VAL A 1 193 ? 9.781 3.322 -22.670 1.00 69.19 193 VAL A O 1
ATOM 1574 N N . ASN A 1 194 ? 10.411 1.670 -24.033 1.00 73.88 194 ASN A N 1
ATOM 1575 C CA . ASN A 1 194 ? 9.360 1.927 -25.015 1.00 73.88 194 ASN A CA 1
ATOM 1576 C C . ASN A 1 194 ? 7.961 1.587 -24.480 1.00 73.88 194 ASN A C 1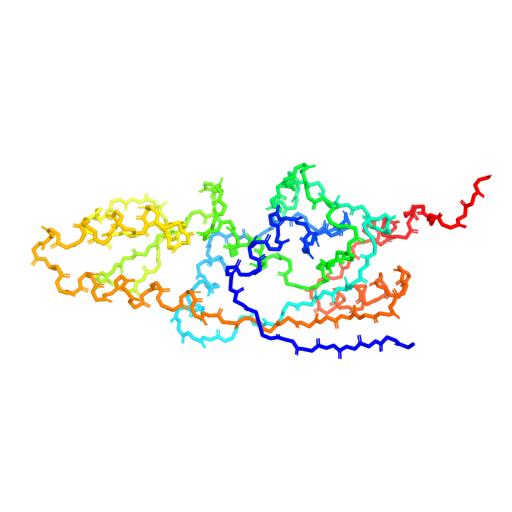
ATOM 1578 O O . ASN A 1 194 ? 7.022 2.346 -24.737 1.00 73.88 194 ASN A O 1
ATOM 1582 N N . VAL A 1 195 ? 7.806 0.491 -23.732 1.00 73.12 195 VAL A N 1
ATOM 1583 C CA . VAL A 1 195 ? 6.555 0.145 -23.036 1.00 73.12 195 VAL A CA 1
ATOM 1584 C C . VAL A 1 195 ? 6.205 1.252 -22.036 1.00 73.12 195 VAL A C 1
ATOM 1586 O O . VAL A 1 195 ? 5.099 1.797 -22.088 1.00 73.12 195 VAL A O 1
ATOM 1589 N N . PHE A 1 196 ? 7.174 1.679 -21.221 1.00 69.38 196 PHE A N 1
ATOM 1590 C CA . PHE A 1 196 ? 7.020 2.788 -20.278 1.00 69.38 196 PHE A CA 1
ATOM 1591 C C . PHE A 1 196 ? 6.606 4.096 -20.959 1.00 69.38 196 PHE A C 1
ATOM 1593 O O . PHE A 1 196 ? 5.646 4.751 -20.543 1.00 69.38 196 PHE A O 1
ATOM 1600 N N . ALA A 1 197 ? 7.285 4.473 -22.041 1.00 67.81 197 ALA A N 1
ATOM 1601 C CA . ALA A 1 197 ? 6.997 5.697 -22.778 1.00 67.81 197 ALA A CA 1
ATOM 1602 C C . ALA A 1 197 ? 5.619 5.667 -23.457 1.00 67.81 197 ALA A C 1
ATOM 1604 O O . ALA A 1 197 ? 4.970 6.708 -23.571 1.00 67.81 197 ALA A O 1
ATOM 1605 N N . ARG A 1 198 ? 5.153 4.498 -23.917 1.00 71.38 198 ARG A N 1
ATOM 1606 C CA . ARG A 1 198 ? 3.828 4.348 -24.541 1.00 71.38 198 ARG A CA 1
ATOM 1607 C C . ARG A 1 198 ? 2.699 4.492 -23.527 1.00 71.38 198 ARG A C 1
ATOM 1609 O O . ARG A 1 198 ? 1.722 5.167 -23.830 1.00 71.38 198 ARG A O 1
ATOM 1616 N N . LEU A 1 199 ? 2.847 3.923 -22.335 1.00 68.12 199 LEU A N 1
ATOM 1617 C CA . LEU A 1 199 ? 1.801 3.946 -21.308 1.00 68.12 199 LEU A CA 1
ATOM 1618 C C . LEU A 1 199 ? 1.717 5.284 -20.572 1.00 68.12 199 LEU A C 1
ATOM 1620 O O . LEU A 1 199 ? 0.625 5.782 -20.297 1.00 68.12 199 LEU A O 1
ATOM 1624 N N . ASN A 1 200 ? 2.854 5.941 -20.344 1.00 58.38 200 ASN A N 1
ATOM 1625 C CA . ASN A 1 200 ? 2.854 7.269 -19.730 1.00 58.38 200 ASN A CA 1
ATOM 1626 C C . ASN A 1 200 ? 2.295 8.367 -20.652 1.00 58.38 200 ASN A C 1
ATOM 1628 O O . ASN A 1 200 ? 1.874 9.416 -20.165 1.00 58.38 200 ASN A O 1
ATOM 1632 N N . LYS A 1 201 ? 2.208 8.135 -21.971 1.00 53.41 201 LYS A N 1
ATOM 1633 C CA . LYS A 1 201 ? 1.536 9.063 -22.900 1.00 53.41 201 LYS A CA 1
ATOM 1634 C C . LYS A 1 201 ? 0.026 9.173 -22.667 1.00 53.41 201 LYS A C 1
ATOM 1636 O O . LYS A 1 201 ? -0.530 10.220 -22.973 1.00 53.41 201 LYS A O 1
ATOM 1641 N N . SER A 1 202 ? -0.620 8.144 -22.116 1.00 49.41 202 SER A N 1
ATOM 1642 C CA . SER A 1 202 ? -2.057 8.161 -21.795 1.00 49.41 202 SER A CA 1
ATOM 1643 C C . SER A 1 202 ? -2.390 8.797 -20.441 1.00 49.41 202 SER A C 1
ATOM 1645 O O . SER A 1 202 ? -3.515 9.246 -20.254 1.00 49.41 202 SER A O 1
ATOM 1647 N N . GLY A 1 203 ? -1.436 8.841 -19.503 1.00 46.06 203 GLY A N 1
ATOM 1648 C CA . GLY A 1 203 ? -1.684 9.286 -18.126 1.00 46.06 203 GLY A CA 1
ATOM 1649 C C . GLY A 1 203 ? -1.229 10.714 -17.821 1.00 46.06 203 GLY A C 1
ATOM 1650 O O . GLY A 1 203 ? -1.967 11.435 -17.168 1.00 46.06 203 GLY A O 1
ATOM 1651 N N . LEU A 1 204 ? -0.029 11.107 -18.273 1.00 48.19 204 LEU A N 1
ATOM 1652 C CA . LEU A 1 204 ? 0.585 12.449 -18.219 1.00 48.19 204 LEU A CA 1
ATOM 1653 C C . LEU A 1 204 ? 1.961 12.317 -18.907 1.00 48.19 204 LEU A C 1
ATOM 1655 O O . LEU A 1 204 ? 2.858 11.689 -18.339 1.00 48.19 204 LEU A O 1
ATOM 1659 N N . ALA A 1 205 ? 2.141 12.884 -20.106 1.00 47.62 205 ALA A N 1
ATOM 1660 C CA . ALA A 1 205 ? 3.338 12.690 -20.937 1.00 47.62 205 ALA A CA 1
ATOM 1661 C C . ALA A 1 205 ? 4.655 12.949 -20.182 1.00 47.62 205 ALA A C 1
ATOM 1663 O O . ALA A 1 205 ? 4.749 13.900 -19.406 1.00 47.62 205 ALA A O 1
ATOM 1664 N N . LEU A 1 206 ? 5.671 12.108 -20.409 1.00 52.34 206 LEU A N 1
ATOM 1665 C CA . LEU A 1 206 ? 7.024 12.325 -19.884 1.00 52.34 206 LEU A CA 1
ATOM 1666 C C . LEU A 1 206 ? 7.595 13.643 -20.418 1.00 52.34 206 LEU A C 1
ATOM 1668 O O . LEU A 1 206 ? 7.493 13.929 -21.613 1.00 52.34 206 LEU A O 1
ATOM 1672 N N . SER A 1 207 ? 8.205 14.442 -19.543 1.00 54.44 207 SER A N 1
ATOM 1673 C CA . SER A 1 207 ? 8.952 15.625 -19.952 1.00 54.44 207 SER A CA 1
ATOM 1674 C C . SER A 1 207 ? 10.185 15.202 -20.757 1.00 54.44 207 SER A C 1
ATOM 1676 O O . SER A 1 207 ? 10.722 14.104 -20.597 1.00 54.44 207 SER A O 1
ATOM 1678 N N . ARG A 1 208 ? 10.668 16.083 -21.635 1.00 45.97 208 ARG A N 1
ATOM 1679 C CA . ARG A 1 208 ? 11.836 15.812 -22.486 1.00 45.97 208 ARG A CA 1
ATOM 1680 C C . ARG A 1 208 ? 13.071 15.385 -21.677 1.00 45.97 208 ARG A C 1
ATOM 1682 O O . ARG A 1 208 ? 13.787 14.491 -22.109 1.00 45.97 208 ARG A O 1
ATOM 1689 N N . GLN A 1 209 ? 13.251 15.952 -20.484 1.00 49.88 209 GLN A N 1
ATOM 1690 C CA . GLN A 1 209 ? 14.337 15.601 -19.565 1.00 49.88 209 GLN A CA 1
ATOM 1691 C C . GLN A 1 209 ? 14.180 14.190 -18.970 1.00 49.88 209 GLN A C 1
ATOM 1693 O O . GLN A 1 209 ? 15.173 13.500 -18.772 1.00 49.88 209 GLN A O 1
ATOM 1698 N N . GLU A 1 210 ? 12.949 13.733 -18.718 1.00 56.75 210 GLU A N 1
ATOM 1699 C CA . GLU A 1 210 ? 12.663 12.375 -18.221 1.00 56.75 210 GLU A CA 1
ATOM 1700 C C . GLU A 1 210 ? 12.960 11.321 -19.300 1.00 56.75 210 GLU A C 1
ATOM 1702 O O . GLU A 1 210 ? 13.548 10.279 -19.015 1.00 56.75 210 GLU A O 1
ATOM 1707 N N . ILE A 1 211 ? 12.621 11.625 -20.558 1.00 57.62 211 ILE A N 1
ATOM 1708 C CA . ILE A 1 211 ? 12.931 10.766 -21.711 1.00 57.62 211 ILE A CA 1
ATOM 1709 C C . ILE A 1 211 ? 14.442 10.723 -21.965 1.00 57.62 211 ILE A C 1
ATOM 1711 O O . ILE A 1 211 ? 14.983 9.656 -22.241 1.00 57.62 211 ILE A O 1
ATOM 1715 N N . GLU A 1 212 ? 15.129 11.864 -21.880 1.00 58.41 212 GLU A N 1
ATOM 1716 C CA . GLU A 1 212 ? 16.586 11.931 -22.037 1.00 58.41 212 GLU A CA 1
ATOM 1717 C C . GLU A 1 212 ? 17.310 11.172 -20.914 1.00 58.41 212 GLU A C 1
ATOM 1719 O O . GLU A 1 212 ? 18.243 10.430 -21.204 1.00 58.41 212 GLU A O 1
ATOM 1724 N N . ARG A 1 213 ? 16.837 11.245 -19.660 1.00 62.59 213 ARG A N 1
ATOM 1725 C CA . ARG A 1 213 ? 17.368 10.420 -18.556 1.00 62.59 213 ARG A CA 1
ATOM 1726 C C . ARG A 1 213 ? 17.169 8.922 -18.789 1.00 62.59 213 ARG A C 1
ATOM 1728 O O . ARG A 1 213 ? 18.112 8.166 -18.607 1.00 62.59 213 ARG A O 1
ATOM 1735 N N . ALA A 1 214 ? 15.984 8.501 -19.234 1.00 59.53 214 ALA A N 1
ATOM 1736 C CA . ALA A 1 214 ? 15.714 7.091 -19.531 1.00 59.53 214 ALA A CA 1
ATOM 1737 C C . ALA A 1 214 ? 16.556 6.552 -20.706 1.00 59.53 214 ALA A C 1
ATOM 1739 O O . ALA A 1 214 ? 16.892 5.374 -20.728 1.00 59.53 214 ALA A O 1
ATOM 1740 N N . LYS A 1 215 ? 16.901 7.403 -21.684 1.00 57.50 215 LYS A N 1
ATOM 1741 C CA . LYS A 1 215 ? 17.699 7.026 -22.866 1.00 57.50 215 LYS A CA 1
ATOM 1742 C C . LYS A 1 215 ? 19.213 7.070 -22.656 1.00 57.50 215 LYS A C 1
ATOM 1744 O O . LYS A 1 215 ? 19.926 6.398 -23.391 1.00 57.50 215 LYS A O 1
ATOM 1749 N N . ASN A 1 216 ? 19.697 7.876 -21.714 1.00 59.91 216 ASN A N 1
ATOM 1750 C CA . ASN A 1 216 ? 21.129 8.091 -21.488 1.00 59.91 216 ASN A CA 1
ATOM 1751 C C . ASN A 1 216 ? 21.731 7.149 -20.432 1.00 59.91 216 ASN A C 1
ATOM 1753 O O . ASN A 1 216 ? 22.874 7.362 -20.029 1.00 59.91 216 ASN A O 1
ATOM 1757 N N . GLN A 1 217 ? 20.997 6.129 -19.976 1.00 52.88 217 GLN A N 1
ATOM 1758 C CA . GLN A 1 217 ? 21.585 5.108 -19.113 1.00 52.88 217 GLN A CA 1
ATOM 1759 C C . GLN A 1 217 ? 22.623 4.292 -19.905 1.00 52.88 217 GLN A C 1
ATOM 1761 O O . GLN A 1 217 ? 22.350 3.903 -21.046 1.00 52.88 217 GLN A O 1
ATOM 1766 N N . PRO A 1 218 ? 23.829 4.080 -19.349 1.00 45.56 218 PRO A N 1
ATOM 1767 C CA . PRO A 1 218 ? 24.874 3.330 -20.027 1.00 45.56 218 PRO A CA 1
ATOM 1768 C C . PRO A 1 218 ? 24.405 1.893 -20.264 1.00 45.56 218 PRO A C 1
ATOM 1770 O O . PRO A 1 218 ? 24.000 1.204 -19.335 1.00 45.56 218 PRO A O 1
ATOM 1773 N N . ASP A 1 219 ? 24.463 1.450 -21.521 1.00 45.62 219 ASP A N 1
ATOM 1774 C CA . ASP A 1 219 ? 24.202 0.060 -21.889 1.00 45.62 219 ASP A CA 1
ATOM 1775 C C . ASP A 1 219 ? 25.322 -0.818 -21.299 1.00 45.62 219 ASP A C 1
ATOM 1777 O O . ASP A 1 219 ? 26.473 -0.692 -21.739 1.00 45.62 219 ASP A O 1
ATOM 1781 N N . PRO A 1 220 ? 25.034 -1.717 -20.337 1.00 47.44 220 PRO A N 1
ATOM 1782 C CA . PRO A 1 220 ? 26.059 -2.541 -19.697 1.00 47.44 220 PRO A CA 1
ATOM 1783 C C . PRO A 1 220 ? 26.745 -3.513 -20.674 1.00 47.44 220 PRO A C 1
ATOM 1785 O O . PRO A 1 220 ? 27.716 -4.172 -20.304 1.00 47.44 220 PRO A O 1
ATOM 1788 N N . LYS A 1 221 ? 26.278 -3.612 -21.932 1.00 41.50 221 LYS A N 1
ATOM 1789 C CA . LYS A 1 221 ? 26.890 -4.431 -22.990 1.00 41.50 221 LYS A CA 1
ATOM 1790 C C . LYS A 1 221 ? 27.848 -3.684 -23.923 1.00 41.50 221 LYS A C 1
ATOM 1792 O O . LYS A 1 221 ? 28.401 -4.321 -24.821 1.00 41.50 221 LYS A O 1
ATOM 1797 N N . LYS A 1 222 ? 28.090 -2.381 -23.742 1.00 36.47 222 LYS A N 1
ATOM 1798 C CA . LYS A 1 222 ? 29.138 -1.666 -24.491 1.00 36.47 222 LYS A CA 1
ATOM 1799 C C . LYS A 1 222 ? 30.371 -1.446 -23.614 1.00 36.47 222 LYS A C 1
ATOM 1801 O O . LYS A 1 222 ? 30.353 -0.532 -22.794 1.00 36.47 222 LYS A O 1
ATOM 1806 N N . PRO A 1 223 ? 31.451 -2.233 -23.783 1.00 38.62 223 PRO A N 1
ATOM 1807 C CA . PRO A 1 223 ? 32.729 -1.840 -23.218 1.00 38.62 223 PRO A CA 1
ATOM 1808 C C . PRO A 1 223 ? 33.182 -0.545 -23.905 1.00 38.62 223 PRO A C 1
ATOM 1810 O O . PRO A 1 223 ? 33.116 -0.426 -25.132 1.00 38.62 223 PRO A O 1
ATOM 1813 N N . SER A 1 224 ? 33.569 0.424 -23.079 1.00 44.69 224 SER A N 1
ATOM 1814 C CA . SER A 1 224 ? 34.345 1.615 -23.446 1.00 44.69 224 SER A CA 1
ATOM 1815 C C . SER A 1 224 ? 35.637 1.267 -24.172 1.00 44.69 224 SER A C 1
ATOM 1817 O O . SER A 1 224 ? 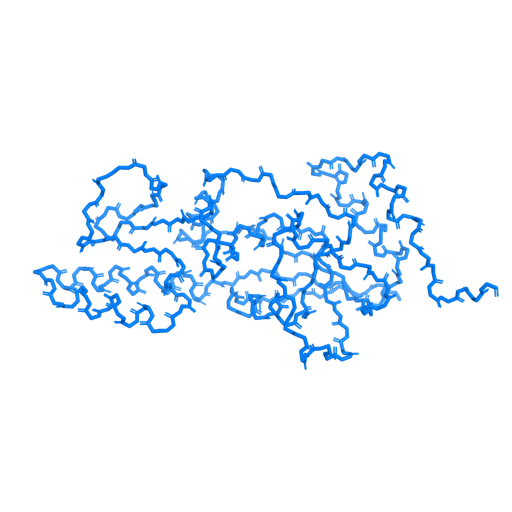36.262 0.261 -23.762 1.00 44.69 224 SER A O 1
#

Secondary structure (DSSP, 8-state):
--EEEEEEEEHHHHHHHHHHTSEE-BTTPPPP---HHHHHHHHHHHHTT-----EEEEEE-TTSSPBPPHHHH-PPPPPTT---SS-EEEEEE-HHHHHHHHHHHTS--GGG--EEETTTTEEE---S---TTSEEEGGGTT-HHHHHHHHHHHHTSTTHHHHHHHHHHHHHHHHS-EEEEEEEES--HHHHHHHHHHHHHHHSPPPHHHHHHHH-S--TT---

InterPro domains:
  IPR004919 GmrSD restriction endonucleases, N-terminal domain [PF03235] (12-214)

Solvent-accessible surface area (backbone atoms only — not comparable to full-atom values): 12673 Å² total; per-residue (Å²): 118,71,43,78,47,79,45,78,42,37,52,66,59,52,49,49,27,32,40,47,42,48,32,41,53,41,53,71,58,70,62,74,78,82,52,62,66,61,46,48,57,51,53,50,33,41,64,74,69,46,86,88,62,62,36,34,27,35,48,38,53,74,85,73,51,60,69,34,57,45,90,51,47,62,48,64,73,58,52,92,87,42,83,63,92,67,57,26,28,34,49,63,40,49,57,68,59,52,36,45,49,39,27,24,32,65,47,94,35,82,85,45,54,37,31,35,33,49,84,75,76,43,80,38,77,87,83,76,93,70,66,74,87,47,53,42,58,44,38,30,67,74,30,70,70,53,36,53,51,50,50,55,58,29,56,75,39,99,58,18,72,59,42,45,48,38,48,52,51,54,42,46,40,53,66,71,34,65,41,45,38,36,40,36,34,76,53,53,69,69,53,50,52,49,53,37,56,57,57,32,56,80,79,61,63,74,52,73,68,45,52,48,54,61,66,66,58,81,61,87,85,62,83,129

Organism: NCBI:txid2743358

Foldseek 3Di:
DKDKDKDKDALLRLLVCLQAQLEAEFQLDAFQDDAQVVLQVLLVCLLVVHAPAAWEWEWDFPLQTDGHDCVRQVGHDHDPPHPPRGTHTYTLPCSNVSSLSCCQAANDDPRSWWKAFLVVRGIDDDDDDDPPQGMDTNNLLSPPVSLVVQLVSLCPDPNNVSSNVSSVSSSCSRRVDIHIYMYIYPDHLVRSLVSSQVVCVVVPHRDPVSNVVSVPDDDPPDDD

Radius of gyration: 19.53 Å; Cα contacts (8 Å, |Δi|>4): 343; chains: 1; bounding box: 54×30×55 Å

pLDDT: mean 81.51, std 17.33, range [36.47, 98.56]